Protein AF-A0A1F3CBI6-F1 (afdb_monomer_lite)

Sequence (342 aa):
MADILKLKINPYREAGSVHDTGLADMIANIDTTPTVEEIVDDVKEYFYDHYFTSRSTESIPRESIGTIVARAVNLTTDFETYISSLEISDEAKKWLIKVANFMDQFQKYAYISDKNIFNFSLEFNGSVEELEDEILNSGLSEDRQILPLIGLAVLKSSYVYWKAVYENTGGSNAWFTWITATIGGIEVSEMDWKAVLKSDVKGAIVGSVQAFVNKETFQSIVVGGAAGSIATATKEISVQVFKFLQDTDGLLTGGEAAVAEASNAKKVTKRVVNVTTCASGYGVTLPKAKAGNAVFVKNNGAETCTIAATGSDTINGSSTTTIAAAAFKNFYCAVSNAWITD

Structure (mmCIF, N/CA/C/O backbone):
data_AF-A0A1F3CBI6-F1
#
_entry.id   AF-A0A1F3CBI6-F1
#
loop_
_atom_site.group_PDB
_atom_site.id
_atom_site.type_symbol
_atom_site.label_atom_id
_atom_site.label_alt_id
_atom_site.label_comp_id
_atom_site.label_asym_id
_atom_site.label_entity_id
_atom_site.label_seq_id
_atom_site.pdbx_PDB_ins_code
_atom_site.Cartn_x
_atom_site.Cartn_y
_atom_site.Cartn_z
_atom_site.occupancy
_atom_site.B_iso_or_equiv
_atom_site.auth_seq_id
_atom_site.auth_comp_id
_atom_site.auth_asym_id
_atom_site.auth_atom_id
_atom_site.pdbx_PDB_model_num
ATOM 1 N N . MET A 1 1 ? -19.239 -2.431 27.396 1.00 50.72 1 MET A N 1
ATOM 2 C CA . MET A 1 1 ? -17.989 -1.809 26.906 1.00 50.72 1 MET A CA 1
ATOM 3 C C . MET A 1 1 ? -17.082 -1.332 28.042 1.00 50.72 1 MET A C 1
ATOM 5 O O . MET A 1 1 ? -15.913 -1.681 28.010 1.00 50.72 1 MET A O 1
ATOM 9 N N . ALA A 1 2 ? -17.613 -0.670 29.081 1.00 47.72 2 ALA A N 1
ATOM 10 C CA . ALA A 1 2 ? -16.838 -0.079 30.188 1.00 47.72 2 ALA A CA 1
ATOM 11 C C . ALA A 1 2 ? -15.938 -1.025 31.032 1.00 47.72 2 ALA A C 1
ATOM 13 O O . ALA A 1 2 ? -15.038 -0.547 31.715 1.00 47.72 2 ALA A O 1
ATOM 14 N N . ASP A 1 3 ? -16.131 -2.353 31.006 1.00 49.50 3 ASP A N 1
ATOM 15 C CA . ASP A 1 3 ? -15.286 -3.292 31.776 1.00 49.50 3 ASP A CA 1
ATOM 16 C C . ASP A 1 3 ? -14.096 -3.877 30.991 1.00 49.50 3 ASP A C 1
ATOM 18 O O . ASP A 1 3 ? -13.156 -4.372 31.608 1.00 49.50 3 ASP A O 1
ATOM 22 N N . ILE A 1 4 ? -14.068 -3.780 29.654 1.00 45.62 4 ILE A N 1
ATOM 23 C CA . ILE A 1 4 ? -12.964 -4.333 28.839 1.00 45.62 4 ILE A CA 1
ATOM 24 C C . ILE A 1 4 ? -11.730 -3.415 28.871 1.00 45.62 4 ILE A C 1
ATOM 26 O O . ILE A 1 4 ? -10.601 -3.899 28.915 1.00 45.62 4 ILE A O 1
ATOM 30 N N . LEU A 1 5 ? -11.924 -2.095 28.961 1.00 47.47 5 LEU A N 1
ATOM 31 C CA . LEU A 1 5 ? -10.827 -1.121 29.053 1.00 47.47 5 LEU A CA 1
ATOM 32 C C . LEU A 1 5 ? -10.039 -1.215 30.374 1.00 47.47 5 LEU A C 1
ATOM 34 O O . LEU A 1 5 ? -8.881 -0.808 30.429 1.00 47.47 5 LEU A O 1
ATOM 38 N N . LYS A 1 6 ? -10.606 -1.835 31.421 1.00 49.56 6 LYS A N 1
ATOM 39 C CA . LYS A 1 6 ? -9.894 -2.103 32.685 1.00 49.56 6 LYS A CA 1
ATOM 40 C C . LYS A 1 6 ? -8.767 -3.125 32.539 1.00 49.56 6 LYS A C 1
ATOM 42 O O . LYS A 1 6 ? -7.864 -3.142 33.371 1.00 49.56 6 LYS A O 1
ATOM 47 N N . LEU A 1 7 ? -8.803 -3.954 31.495 1.00 53.22 7 LEU A N 1
ATOM 48 C CA . LEU A 1 7 ? -7.752 -4.930 31.214 1.00 53.22 7 LEU A CA 1
ATOM 49 C C . LEU A 1 7 ? -6.551 -4.316 30.477 1.00 53.22 7 LEU A C 1
ATOM 51 O O . LEU A 1 7 ? -5.563 -5.019 30.303 1.00 53.22 7 LEU A O 1
ATOM 55 N N . LYS A 1 8 ? -6.610 -3.033 30.070 1.00 63.06 8 LYS A N 1
ATOM 56 C CA . LYS A 1 8 ? -5.597 -2.373 29.218 1.00 63.06 8 LYS A CA 1
ATOM 57 C C . LYS A 1 8 ? -5.259 -3.177 27.954 1.00 63.06 8 LYS A C 1
ATOM 59 O O . LYS A 1 8 ? -4.110 -3.282 27.546 1.00 63.06 8 LYS A O 1
ATOM 64 N N . ILE A 1 9 ? -6.275 -3.786 27.352 1.00 73.25 9 ILE A N 1
ATOM 65 C CA . ILE A 1 9 ? -6.150 -4.531 26.099 1.00 73.25 9 ILE A CA 1
ATOM 66 C C . ILE A 1 9 ? -6.938 -3.766 25.045 1.00 73.25 9 ILE A C 1
ATOM 68 O O . ILE A 1 9 ? -8.119 -3.493 25.266 1.00 73.25 9 ILE A O 1
ATOM 72 N N . ASN A 1 10 ? -6.324 -3.449 23.901 1.00 81.62 10 ASN A N 1
ATOM 73 C CA . ASN A 1 10 ? -7.045 -2.870 22.770 1.00 81.62 10 ASN A CA 1
ATOM 74 C C . ASN A 1 10 ? -8.250 -3.758 22.372 1.00 81.62 10 ASN A C 1
ATOM 76 O O . ASN A 1 10 ? -8.049 -4.897 21.934 1.00 81.62 10 ASN A O 1
ATOM 80 N N . PRO A 1 11 ? -9.498 -3.265 22.499 1.00 80.56 11 PRO A N 1
ATOM 81 C CA . PRO A 1 11 ? -10.695 -4.056 22.218 1.00 80.56 11 PRO A CA 1
ATOM 82 C C . PRO A 1 11 ? -10.966 -4.224 20.715 1.00 80.56 11 PRO A C 1
ATOM 84 O O . PRO A 1 11 ? -11.850 -4.987 20.343 1.00 80.56 11 PRO A O 1
ATOM 87 N N . TYR A 1 12 ? -10.209 -3.543 19.851 1.00 85.00 12 TYR A N 1
ATOM 88 C CA . TYR A 1 12 ? -10.387 -3.528 18.398 1.00 85.00 12 TYR A CA 1
ATOM 89 C C . TYR A 1 12 ? -9.458 -4.491 17.649 1.00 85.00 12 TYR A C 1
ATOM 91 O O . TYR A 1 12 ? -9.328 -4.398 16.432 1.00 85.00 12 TYR A O 1
ATOM 99 N N . ARG A 1 13 ? -8.820 -5.441 18.349 1.00 86.00 13 ARG A N 1
ATOM 100 C CA . ARG A 1 13 ? -7.933 -6.457 17.742 1.00 86.00 13 ARG A CA 1
ATOM 101 C C . ARG A 1 13 ? -8.595 -7.252 16.613 1.00 86.00 13 ARG A C 1
ATOM 103 O O . ARG A 1 13 ? -7.907 -7.683 15.696 1.00 86.00 13 ARG A O 1
ATOM 110 N N . GLU A 1 14 ? -9.918 -7.407 16.654 1.00 85.69 14 GLU A N 1
ATOM 111 C CA . GLU A 1 14 ? -10.694 -8.057 15.593 1.00 85.69 14 GLU A CA 1
ATOM 112 C C . GLU A 1 14 ? -10.504 -7.377 14.227 1.00 85.69 14 GLU A C 1
ATOM 114 O O . GLU A 1 14 ? -10.415 -8.076 13.224 1.00 85.69 14 GLU A O 1
ATOM 119 N N . ALA A 1 15 ? -10.329 -6.048 14.175 1.00 86.38 15 ALA A N 1
ATOM 120 C CA . ALA A 1 15 ? -10.086 -5.329 12.920 1.00 86.38 15 ALA A CA 1
ATOM 121 C C . ALA A 1 15 ? -8.836 -5.837 12.190 1.00 86.38 15 ALA A C 1
ATOM 123 O O . ALA A 1 15 ? -8.859 -5.986 10.971 1.00 86.38 15 ALA A O 1
ATOM 124 N N . GLY A 1 16 ? -7.781 -6.166 12.938 1.00 87.94 16 GLY A N 1
ATOM 125 C CA . GLY A 1 16 ? -6.565 -6.757 12.386 1.00 87.94 16 GLY A CA 1
ATOM 126 C C . GLY A 1 16 ? -6.785 -8.170 11.833 1.00 87.94 16 GLY A C 1
ATOM 127 O O . GLY A 1 16 ? -6.329 -8.486 10.741 1.00 87.94 16 GLY A O 1
ATOM 128 N N . SER A 1 17 ? -7.567 -9.006 12.522 1.00 88.06 17 SER A N 1
ATOM 129 C CA . SER A 1 17 ? -7.887 -10.359 12.038 1.00 88.06 17 SER A CA 1
ATOM 130 C C . SER A 1 17 ? -8.743 -10.349 10.764 1.00 88.06 17 SER A C 1
ATOM 132 O O . SER A 1 17 ? -8.529 -11.168 9.867 1.00 8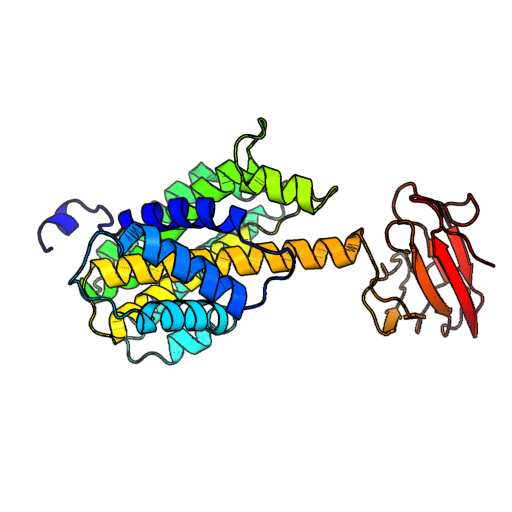8.06 17 SER A O 1
ATOM 134 N N . VAL A 1 18 ? -9.726 -9.443 10.691 1.00 87.44 18 VAL A N 1
ATOM 135 C CA . VAL A 1 18 ? -10.590 -9.261 9.510 1.00 87.44 18 VAL A CA 1
ATOM 136 C C . VAL A 1 18 ? -9.758 -8.782 8.318 1.00 87.44 18 VAL A C 1
ATOM 138 O O . VAL A 1 18 ? -9.940 -9.277 7.205 1.00 87.44 18 VAL A O 1
ATOM 141 N N . HIS A 1 19 ? -8.832 -7.854 8.572 1.00 91.56 19 HIS A N 1
ATOM 142 C CA . HIS A 1 19 ? -7.869 -7.347 7.600 1.00 91.56 19 HIS A CA 1
ATOM 143 C C . HIS A 1 19 ? -6.995 -8.463 7.010 1.00 91.56 19 HIS A C 1
ATOM 145 O O . HIS A 1 19 ? -6.982 -8.633 5.794 1.00 91.56 19 HIS A O 1
ATOM 151 N N . ASP A 1 20 ? -6.325 -9.258 7.851 1.00 89.12 20 ASP A N 1
ATOM 152 C CA . ASP A 1 20 ? -5.371 -10.279 7.388 1.00 89.12 20 ASP A CA 1
ATOM 153 C C . ASP A 1 20 ? -6.057 -11.359 6.534 1.00 89.12 20 ASP A C 1
ATOM 155 O O . ASP A 1 20 ? -5.511 -11.809 5.526 1.00 89.12 20 ASP A O 1
ATOM 159 N N . THR A 1 21 ? -7.285 -11.737 6.905 1.00 87.38 21 THR A N 1
ATOM 160 C CA . THR A 1 21 ? -8.095 -12.690 6.129 1.00 87.38 21 THR A CA 1
ATOM 161 C C . THR A 1 21 ? -8.492 -12.099 4.777 1.00 87.38 21 THR A C 1
ATOM 163 O O . THR A 1 21 ? -8.379 -12.768 3.756 1.00 87.38 21 THR A O 1
ATOM 166 N N . GLY A 1 22 ? -8.897 -10.826 4.745 1.00 86.06 22 GLY A N 1
ATOM 167 C CA . GLY A 1 22 ? -9.297 -10.177 3.498 1.00 86.06 22 GLY A CA 1
ATOM 168 C C . GLY A 1 22 ? -8.132 -9.921 2.551 1.00 86.06 22 GLY A C 1
ATOM 169 O O . GLY A 1 22 ? -8.286 -10.106 1.348 1.00 86.06 22 GLY A O 1
ATOM 170 N N . LEU A 1 23 ? -6.945 -9.582 3.067 1.00 87.06 23 LEU A N 1
ATOM 171 C CA . LEU A 1 23 ? -5.736 -9.514 2.245 1.00 87.06 23 LEU A CA 1
ATOM 172 C C . LEU A 1 23 ? -5.437 -10.853 1.570 1.00 87.06 23 LEU A C 1
ATOM 174 O O . LEU A 1 23 ? -5.059 -10.864 0.400 1.00 87.06 23 LEU A O 1
ATOM 178 N N . ALA A 1 24 ? -5.588 -11.972 2.282 1.00 84.62 24 ALA A N 1
ATOM 179 C CA . ALA A 1 24 ? -5.351 -13.294 1.711 1.00 84.62 24 ALA A CA 1
ATOM 180 C C . ALA A 1 24 ? -6.317 -13.622 0.559 1.00 84.62 24 ALA A C 1
ATOM 182 O O . ALA A 1 24 ? -5.904 -14.302 -0.374 1.00 84.62 24 ALA A O 1
ATOM 183 N N . ASP A 1 25 ? -7.545 -13.101 0.591 1.00 84.94 25 ASP A N 1
ATOM 184 C CA . ASP A 1 25 ? -8.535 -13.267 -0.479 1.00 84.94 25 ASP A CA 1
ATOM 185 C C . ASP A 1 25 ? -8.265 -12.360 -1.691 1.00 84.94 25 ASP A C 1
ATOM 187 O O . ASP A 1 25 ? -8.385 -12.809 -2.832 1.00 84.94 25 ASP A O 1
ATOM 191 N N . MET A 1 26 ? -7.837 -11.108 -1.473 1.00 85.19 26 MET A N 1
ATOM 192 C CA . MET A 1 26 ? -7.622 -10.129 -2.561 1.00 85.19 26 MET A CA 1
ATOM 193 C C . MET A 1 26 ? -6.663 -10.606 -3.642 1.00 85.19 26 MET A C 1
ATOM 195 O O . MET A 1 26 ? -6.797 -10.254 -4.811 1.00 85.19 26 MET A O 1
ATOM 199 N N . ILE A 1 27 ? -5.699 -11.435 -3.272 1.00 79.31 27 ILE A N 1
ATOM 200 C CA . ILE A 1 27 ? -4.686 -11.893 -4.207 1.00 79.31 27 ILE A CA 1
ATOM 201 C C . ILE A 1 27 ? -5.215 -12.725 -5.371 1.00 79.31 27 ILE A C 1
ATOM 203 O O . ILE A 1 27 ? -4.597 -12.753 -6.433 1.00 79.31 27 ILE A O 1
ATOM 207 N N . ALA A 1 28 ? -6.331 -13.425 -5.171 1.00 74.44 28 ALA A N 1
ATOM 208 C CA . ALA A 1 28 ? -6.918 -14.251 -6.212 1.00 74.44 28 ALA A CA 1
ATOM 209 C C . ALA A 1 28 ? -7.532 -13.402 -7.338 1.00 74.44 28 ALA A C 1
ATOM 211 O O . ALA A 1 28 ? -7.698 -13.911 -8.446 1.00 74.44 28 ALA A O 1
ATOM 212 N N . ASN A 1 29 ? -7.825 -12.127 -7.057 1.00 74.38 29 ASN A N 1
ATOM 213 C CA . ASN A 1 29 ? -8.636 -11.261 -7.910 1.00 74.38 29 ASN A CA 1
ATOM 214 C C . ASN A 1 29 ? -7.869 -10.037 -8.442 1.00 74.38 29 ASN A C 1
ATOM 216 O O . ASN A 1 29 ? -8.272 -9.448 -9.441 1.00 74.38 29 ASN A O 1
ATOM 220 N N . ILE A 1 30 ? -6.732 -9.684 -7.835 1.00 75.25 30 ILE A N 1
ATOM 221 C CA . ILE A 1 30 ? -6.032 -8.435 -8.142 1.00 75.25 30 ILE A CA 1
ATOM 222 C C . ILE A 1 30 ? -5.199 -8.477 -9.445 1.00 75.25 30 ILE A C 1
ATOM 224 O O . ILE A 1 30 ? -4.327 -9.334 -9.636 1.00 75.25 30 ILE A O 1
ATOM 228 N N . ASP A 1 31 ? -5.416 -7.490 -10.325 1.00 69.56 31 ASP A N 1
ATOM 229 C CA . ASP A 1 31 ? -4.536 -7.191 -11.467 1.00 69.56 31 ASP A CA 1
ATOM 230 C C . ASP A 1 31 ? -3.230 -6.507 -10.994 1.00 69.56 31 ASP A C 1
ATOM 232 O O . ASP A 1 31 ? -3.121 -5.967 -9.899 1.00 69.56 31 ASP A O 1
ATOM 236 N N . THR A 1 32 ? -2.210 -6.505 -11.844 1.00 69.00 32 THR A N 1
ATOM 237 C CA . THR A 1 32 ? -1.003 -5.672 -11.748 1.00 69.00 32 THR A CA 1
ATOM 238 C C . THR A 1 32 ? -1.254 -4.172 -11.859 1.00 69.00 32 THR A C 1
ATOM 240 O O . THR A 1 32 ? -0.491 -3.381 -11.303 1.00 69.00 32 THR A O 1
ATOM 243 N N . THR A 1 33 ? -2.297 -3.768 -12.587 1.00 71.31 33 THR A N 1
ATOM 244 C CA . THR A 1 33 ? -2.696 -2.363 -12.756 1.00 71.31 33 THR A CA 1
ATOM 245 C C . THR A 1 33 ? -4.175 -2.165 -12.451 1.00 71.31 33 THR A C 1
ATOM 247 O O . THR A 1 33 ? -4.900 -1.649 -13.304 1.00 71.31 33 THR A O 1
ATOM 250 N N . PRO A 1 34 ? -4.642 -2.578 -11.264 1.00 74.81 34 PRO A N 1
ATOM 251 C CA . PRO A 1 34 ? -6.051 -2.541 -10.962 1.00 74.81 34 PRO A CA 1
ATOM 252 C C . PRO A 1 34 ? -6.487 -1.077 -10.849 1.00 74.81 34 PRO A C 1
ATOM 254 O O . PRO A 1 34 ? -5.812 -0.223 -10.258 1.00 74.81 34 PRO A O 1
ATOM 257 N N . THR A 1 35 ? -7.620 -0.777 -11.459 1.00 78.19 35 THR A N 1
ATOM 258 C CA . THR A 1 35 ? -8.325 0.490 -11.292 1.00 78.19 35 THR A CA 1
ATOM 259 C C . THR A 1 35 ? -8.862 0.610 -9.864 1.00 78.19 35 THR A C 1
ATOM 261 O O . THR A 1 35 ? -8.955 -0.368 -9.120 1.00 78.19 35 THR A O 1
ATOM 264 N N . VAL A 1 36 ? -9.221 1.827 -9.443 1.00 74.56 36 VAL A N 1
ATOM 265 C CA . VAL A 1 36 ? -9.840 2.015 -8.120 1.00 74.56 36 VAL A CA 1
ATOM 266 C C . VAL A 1 36 ? -11.164 1.259 -8.049 1.00 74.56 36 VAL A C 1
ATOM 268 O O . VAL A 1 36 ? -11.484 0.687 -7.014 1.00 74.56 36 VAL A O 1
ATOM 271 N N . GLU A 1 37 ? -11.910 1.244 -9.149 1.00 79.31 37 GLU A N 1
ATOM 272 C CA . GLU A 1 37 ? -13.175 0.541 -9.296 1.00 79.31 37 GLU A CA 1
ATOM 273 C C . GLU A 1 37 ? -13.018 -0.976 -9.116 1.00 79.31 37 GLU A C 1
ATOM 275 O O . GLU A 1 37 ? -13.780 -1.558 -8.350 1.00 79.31 37 GLU A O 1
ATOM 280 N N . GLU A 1 38 ? -11.999 -1.591 -9.726 1.00 78.94 38 GLU A N 1
ATOM 281 C CA . GLU A 1 38 ? -11.706 -3.028 -9.567 1.00 78.94 38 GLU A CA 1
ATOM 282 C C . GLU A 1 38 ? -11.362 -3.376 -8.114 1.00 78.94 38 GLU A C 1
ATOM 284 O O . GLU A 1 38 ? -11.971 -4.271 -7.538 1.00 78.94 38 GLU A O 1
ATOM 289 N N . ILE A 1 39 ? -10.489 -2.593 -7.463 1.00 78.12 39 ILE A N 1
ATOM 290 C CA . ILE A 1 39 ? -10.174 -2.787 -6.035 1.00 78.12 39 ILE A CA 1
ATOM 291 C C . ILE A 1 39 ? -11.436 -2.658 -5.172 1.00 78.12 39 ILE A C 1
ATOM 293 O O . ILE A 1 39 ? -11.627 -3.408 -4.214 1.00 78.12 39 ILE A O 1
ATOM 297 N N . VAL A 1 40 ? -12.291 -1.674 -5.469 1.00 80.75 40 VAL A N 1
ATOM 298 C CA . VAL A 1 40 ? -13.541 -1.464 -4.732 1.00 80.75 40 VAL A CA 1
ATOM 299 C C . VAL A 1 40 ? -14.464 -2.665 -4.884 1.00 80.75 40 VAL A C 1
ATOM 301 O O . VAL A 1 40 ? -15.042 -3.084 -3.881 1.00 80.75 40 VAL A O 1
ATOM 304 N N . ASP A 1 41 ? -14.619 -3.198 -6.096 1.00 82.00 41 ASP A N 1
ATOM 305 C CA . ASP A 1 41 ? -15.499 -4.333 -6.357 1.00 82.00 41 ASP A CA 1
ATOM 306 C C . ASP A 1 41 ? -14.976 -5.633 -5.729 1.00 82.00 41 ASP A C 1
ATOM 308 O O . ASP A 1 41 ? -15.762 -6.302 -5.056 1.00 82.00 41 ASP A O 1
ATOM 312 N N . ASP A 1 42 ? -13.673 -5.917 -5.803 1.00 83.25 42 ASP A N 1
ATOM 313 C CA . ASP A 1 42 ? -13.068 -7.110 -5.188 1.00 83.25 42 ASP A CA 1
ATOM 314 C C . ASP A 1 42 ? -13.217 -7.105 -3.658 1.00 83.25 42 ASP A C 1
ATOM 316 O O . ASP A 1 42 ? -13.685 -8.070 -3.048 1.00 83.25 42 ASP A O 1
ATOM 320 N N . VAL A 1 43 ? -12.871 -5.985 -3.007 1.00 81.25 43 VAL A N 1
ATOM 321 C CA . VAL A 1 43 ? -12.988 -5.849 -1.543 1.00 81.25 43 VAL A CA 1
ATOM 322 C C . VAL A 1 43 ? -14.447 -5.977 -1.116 1.00 81.25 43 VAL A C 1
ATOM 324 O O . VAL A 1 43 ? -14.774 -6.632 -0.125 1.00 81.25 43 VAL A O 1
ATOM 327 N N . LYS A 1 44 ? -15.349 -5.352 -1.870 1.00 82.69 44 LYS A N 1
ATOM 328 C CA . LYS A 1 44 ? -16.788 -5.416 -1.636 1.00 82.69 44 LYS A CA 1
ATOM 329 C C . LYS A 1 44 ? -17.316 -6.848 -1.755 1.00 82.69 44 LYS A C 1
ATOM 331 O O . LYS A 1 44 ? -18.100 -7.248 -0.896 1.00 82.69 44 LYS A O 1
ATOM 336 N N . GLU A 1 45 ? -16.900 -7.604 -2.770 1.00 82.81 45 GLU A N 1
ATOM 337 C CA . GLU A 1 45 ? -17.273 -9.011 -2.954 1.00 82.81 45 GLU A CA 1
ATOM 338 C C . GLU A 1 45 ? -16.815 -9.870 -1.770 1.00 82.81 45 GLU A C 1
ATOM 340 O O . GLU A 1 45 ? -17.646 -10.540 -1.153 1.00 82.81 45 GLU A O 1
ATOM 345 N N . TYR A 1 46 ? -15.556 -9.732 -1.338 1.00 83.88 46 TYR A N 1
ATOM 346 C CA . TYR A 1 46 ? -15.041 -10.435 -0.157 1.00 83.88 46 TYR A CA 1
ATOM 347 C C . TYR A 1 46 ? -15.912 -10.212 1.087 1.00 83.88 46 TYR A C 1
ATOM 349 O O . TYR A 1 46 ? -16.325 -11.171 1.749 1.00 83.88 46 TYR A O 1
ATOM 357 N N . PHE A 1 47 ? -16.229 -8.951 1.409 1.00 82.06 47 PHE A N 1
ATOM 358 C CA . PHE A 1 47 ? -17.046 -8.654 2.586 1.00 82.06 47 PHE A CA 1
ATOM 359 C C . PHE A 1 47 ? -18.485 -9.162 2.440 1.00 82.06 47 PHE A C 1
ATOM 361 O O . PHE A 1 47 ? -19.072 -9.588 3.441 1.00 82.06 47 PHE A O 1
ATOM 368 N N . TYR A 1 48 ? -19.055 -9.178 1.228 1.00 76.00 48 TYR A N 1
ATOM 369 C CA . TYR A 1 48 ? -20.348 -9.824 0.987 1.00 76.00 48 TYR A CA 1
ATOM 370 C C . TYR A 1 48 ? -20.331 -11.295 1.321 1.00 76.00 48 TYR A C 1
ATOM 372 O O . TYR A 1 48 ? -21.158 -11.730 2.131 1.00 76.00 48 TYR A O 1
ATOM 380 N N . ASP A 1 49 ? -19.374 -12.017 0.765 1.00 79.25 49 ASP A N 1
ATOM 381 C CA . ASP A 1 49 ? -19.349 -13.465 0.852 1.00 79.25 49 ASP A CA 1
ATOM 382 C C . ASP A 1 49 ? -19.033 -13.957 2.262 1.00 79.25 49 ASP A C 1
ATOM 384 O O . ASP A 1 49 ? -19.629 -14.937 2.715 1.00 79.25 49 ASP A O 1
ATOM 388 N N . HIS A 1 50 ? -18.195 -13.229 3.001 1.00 76.69 50 HIS A N 1
ATOM 389 C CA . HIS A 1 50 ? -17.695 -13.676 4.301 1.00 76.69 50 HIS A CA 1
ATOM 390 C C . HIS A 1 50 ? -18.444 -13.100 5.505 1.00 76.69 50 HIS A C 1
ATOM 392 O O . HIS A 1 50 ? -18.540 -13.767 6.538 1.00 76.69 50 HIS A O 1
ATOM 398 N N . TYR A 1 51 ? -19.007 -11.891 5.400 1.00 70.00 51 TYR A N 1
ATOM 399 C CA . TYR A 1 51 ? -19.624 -11.214 6.549 1.00 70.00 51 TYR A CA 1
ATOM 400 C C . TYR A 1 51 ? -21.134 -11.006 6.410 1.00 70.00 51 TYR A C 1
ATOM 402 O O . TYR A 1 51 ? -21.824 -10.947 7.432 1.00 70.00 51 TYR A O 1
ATOM 410 N N . PHE A 1 52 ? -21.674 -10.950 5.185 1.00 70.00 52 PHE A N 1
ATOM 411 C CA . PHE A 1 52 ? -23.092 -10.636 4.965 1.00 70.00 52 PHE A CA 1
ATOM 412 C C . PHE A 1 52 ? -23.957 -11.817 4.505 1.00 70.00 52 PHE A C 1
ATOM 414 O O . PHE A 1 52 ? -25.160 -11.803 4.763 1.00 70.00 52 PHE A O 1
ATOM 421 N N . THR A 1 53 ? -23.395 -12.861 3.890 1.00 60.59 53 THR A N 1
ATOM 422 C CA . THR A 1 53 ? -24.151 -14.049 3.424 1.00 60.59 53 THR A CA 1
ATOM 423 C C . THR A 1 53 ? -24.916 -14.777 4.533 1.00 60.59 53 THR A C 1
ATOM 425 O O . THR A 1 53 ? -26.001 -15.303 4.289 1.00 60.59 53 THR A O 1
ATOM 428 N N . SER A 1 54 ? -24.403 -14.772 5.766 1.00 54.25 54 SER A N 1
ATOM 429 C CA . SER A 1 54 ? -25.055 -15.388 6.933 1.00 54.25 54 SER A CA 1
ATOM 430 C C . SER A 1 54 ? -25.999 -14.446 7.696 1.00 54.25 54 SER A C 1
ATOM 432 O O . SER A 1 54 ? -26.667 -14.875 8.638 1.00 54.25 54 SER A O 1
ATOM 434 N N . ARG A 1 55 ? -26.091 -13.169 7.296 1.00 53.84 55 ARG A N 1
ATOM 435 C CA . ARG A 1 55 ? -26.814 -12.116 8.024 1.00 53.84 55 ARG A CA 1
ATOM 436 C C . ARG A 1 55 ? -27.891 -11.495 7.148 1.00 53.84 55 ARG A C 1
ATOM 438 O O . ARG A 1 55 ? -27.757 -10.385 6.646 1.00 53.84 55 ARG A O 1
ATOM 445 N N . SER A 1 56 ? -29.011 -12.200 7.010 1.00 43.47 56 SER A N 1
ATOM 446 C CA . SER A 1 56 ? -30.164 -11.768 6.207 1.00 43.47 56 SER A CA 1
ATOM 447 C C . SER A 1 56 ? -30.808 -10.437 6.646 1.00 43.47 56 SER A C 1
ATOM 449 O O . SER A 1 56 ? -31.719 -9.972 5.963 1.00 43.47 56 SER A O 1
ATOM 451 N N . THR A 1 57 ? -30.391 -9.827 7.768 1.00 47.56 57 THR A N 1
ATOM 452 C CA . THR A 1 57 ? -31.073 -8.667 8.380 1.00 47.56 57 THR A CA 1
ATOM 453 C C . THR A 1 57 ? -30.191 -7.643 9.134 1.00 47.56 57 THR A C 1
ATOM 455 O O . THR A 1 57 ? -30.755 -6.753 9.763 1.00 47.56 57 THR A O 1
ATOM 458 N N . GLU A 1 58 ? -28.852 -7.690 9.100 1.00 48.47 58 GLU A N 1
ATOM 459 C CA . GLU A 1 58 ? -27.988 -6.744 9.859 1.00 48.47 58 GLU A CA 1
ATOM 460 C C . GLU A 1 58 ? -27.145 -5.866 8.909 1.00 48.47 58 GLU A C 1
ATOM 462 O O . GLU A 1 58 ? -26.274 -6.355 8.203 1.00 48.47 58 GL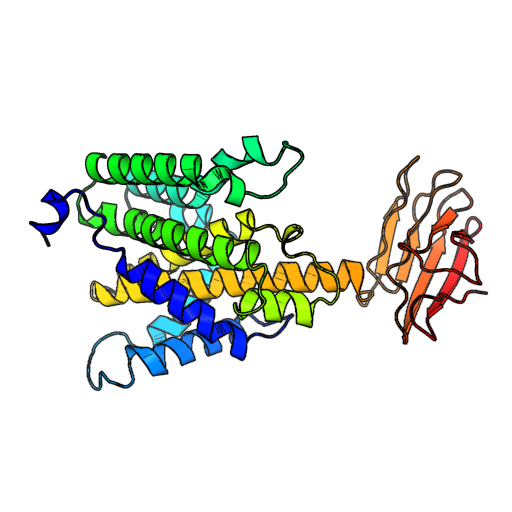U A O 1
ATOM 467 N N . SER A 1 59 ? -27.558 -4.620 8.654 1.00 51.19 59 SER A N 1
ATOM 468 C CA . SER A 1 59 ? -27.261 -3.361 9.382 1.00 51.19 59 SER A CA 1
ATOM 469 C C . SER A 1 59 ? -26.097 -2.529 8.821 1.00 51.19 59 SER A C 1
ATOM 471 O O . SER A 1 59 ? -26.012 -1.349 9.150 1.00 51.19 59 SER A O 1
ATOM 473 N N . ILE A 1 60 ? -25.312 -3.068 7.883 1.00 52.78 60 ILE A N 1
ATOM 474 C CA . ILE A 1 60 ? -24.402 -2.276 7.038 1.00 52.78 60 ILE A CA 1
ATOM 475 C C . ILE A 1 60 ? -25.003 -2.252 5.628 1.00 52.78 60 ILE A C 1
ATOM 477 O O . ILE A 1 60 ? -25.070 -3.301 4.978 1.00 52.78 60 ILE A O 1
ATOM 481 N N . PRO A 1 61 ? -25.535 -1.113 5.149 1.00 55.59 61 PRO A N 1
ATOM 482 C CA . PRO A 1 61 ? -26.058 -1.021 3.797 1.00 55.59 61 PRO A CA 1
ATOM 483 C C . PRO A 1 61 ? -24.981 -1.423 2.792 1.00 55.59 61 PRO A C 1
ATOM 485 O O . PRO A 1 61 ? -23.849 -0.968 2.858 1.00 55.59 61 PRO A O 1
ATOM 488 N N . ARG A 1 62 ? -25.350 -2.237 1.806 1.00 54.50 62 ARG A N 1
ATOM 489 C CA . ARG A 1 62 ? -24.481 -2.630 0.685 1.00 54.50 62 ARG A CA 1
ATOM 490 C C . ARG A 1 62 ? -23.760 -1.437 0.026 1.00 54.50 62 ARG A C 1
ATOM 492 O O . ARG A 1 62 ? -22.601 -1.510 -0.377 1.00 54.50 62 ARG A O 1
ATOM 499 N N . GLU A 1 63 ? -24.444 -0.301 -0.035 1.00 56.34 63 GLU A N 1
ATOM 500 C CA . GLU A 1 63 ? -23.918 0.960 -0.561 1.00 56.34 63 GLU A CA 1
ATOM 501 C C . GLU A 1 63 ? -22.830 1.594 0.330 1.00 56.34 63 GLU A C 1
ATOM 503 O O . GLU A 1 63 ? -21.991 2.348 -0.174 1.00 56.34 63 GLU A O 1
ATOM 508 N N . SER A 1 64 ? -22.797 1.285 1.633 1.00 71.00 64 SER A N 1
ATOM 509 C CA . SER A 1 64 ? -21.838 1.880 2.564 1.00 71.00 64 SER A CA 1
ATOM 510 C C . SER A 1 64 ? -20.440 1.287 2.407 1.00 71.00 64 SER A C 1
ATOM 512 O O . SER A 1 64 ? -19.503 2.075 2.361 1.00 71.00 64 SER A O 1
ATOM 514 N N . ILE A 1 65 ? -20.264 -0.024 2.176 1.00 74.38 65 ILE A N 1
ATOM 515 C CA . ILE A 1 65 ? -18.916 -0.594 1.949 1.00 74.38 65 ILE A CA 1
ATOM 516 C C . ILE A 1 65 ? -18.271 -0.063 0.673 1.00 74.38 65 ILE A C 1
ATOM 518 O O . ILE A 1 65 ? -17.137 0.404 0.731 1.00 74.38 65 ILE A O 1
ATOM 522 N N . GLY A 1 66 ? -18.978 -0.067 -0.461 1.00 76.56 66 GLY A N 1
ATOM 523 C CA . GLY A 1 66 ? -18.417 0.478 -1.706 1.00 76.56 66 GLY A CA 1
ATOM 524 C C . GLY A 1 66 ? -17.988 1.942 -1.542 1.00 76.56 66 GLY A C 1
ATOM 525 O O . GLY A 1 66 ? -16.902 2.337 -1.964 1.00 76.56 66 GLY A O 1
ATOM 526 N N . THR A 1 67 ? -18.796 2.731 -0.827 1.00 80.31 67 THR A N 1
ATOM 527 C CA . THR A 1 67 ? -18.475 4.127 -0.500 1.00 80.31 67 THR A CA 1
ATOM 528 C C . THR A 1 67 ? -17.286 4.245 0.459 1.00 80.31 67 THR A C 1
ATOM 530 O O . THR A 1 67 ? -16.425 5.101 0.255 1.00 80.31 67 THR A O 1
ATOM 533 N N . ILE A 1 68 ? -17.221 3.406 1.497 1.00 81.31 68 ILE A N 1
ATOM 534 C CA . ILE A 1 68 ? -16.129 3.360 2.479 1.00 81.31 68 ILE A CA 1
ATOM 535 C C . ILE A 1 68 ? -14.810 3.058 1.768 1.00 81.31 68 ILE A C 1
ATOM 537 O O . ILE A 1 68 ? -13.843 3.798 1.949 1.00 81.31 68 ILE A O 1
ATOM 541 N N . VAL A 1 69 ? -14.786 2.024 0.924 1.00 82.19 69 VAL A N 1
ATOM 542 C CA . VAL A 1 69 ? -13.586 1.580 0.208 1.00 82.19 69 VAL A CA 1
ATOM 543 C C . VAL A 1 69 ? -13.125 2.641 -0.788 1.00 82.19 69 VAL A C 1
ATOM 545 O O . VAL A 1 69 ? -11.967 3.054 -0.750 1.00 82.19 69 VAL A O 1
ATOM 548 N N . ALA A 1 70 ? -14.035 3.174 -1.610 1.00 82.69 70 ALA A N 1
ATOM 549 C CA . ALA A 1 70 ? -13.696 4.225 -2.568 1.00 82.69 70 ALA A CA 1
ATOM 550 C C . ALA A 1 70 ? -13.145 5.480 -1.868 1.00 82.69 70 ALA A C 1
ATOM 552 O O . ALA A 1 70 ? -12.177 6.091 -2.324 1.00 82.69 70 ALA A O 1
ATOM 553 N N . ARG A 1 71 ? -13.729 5.868 -0.727 1.00 82.88 71 ARG A N 1
ATOM 554 C CA . ARG A 1 71 ? -13.240 7.000 0.071 1.00 82.88 71 ARG A CA 1
ATOM 555 C C . ARG A 1 71 ? -11.894 6.707 0.719 1.00 82.88 71 ARG A C 1
ATOM 557 O O . ARG A 1 71 ? -11.045 7.588 0.694 1.00 82.88 71 ARG A O 1
ATOM 564 N N . ALA A 1 72 ? -11.673 5.505 1.250 1.00 84.31 72 ALA A N 1
ATOM 565 C CA . ALA A 1 72 ? -10.369 5.107 1.772 1.00 84.31 72 ALA A CA 1
ATOM 566 C C . ALA A 1 72 ? -9.296 5.251 0.686 1.00 84.31 72 ALA A C 1
ATOM 568 O O . ALA A 1 72 ? -8.346 6.007 0.860 1.00 84.31 72 ALA A O 1
ATOM 569 N N . VAL A 1 73 ? -9.510 4.654 -0.484 1.00 83.88 73 VAL A N 1
ATOM 570 C CA . VAL A 1 73 ? -8.560 4.694 -1.604 1.00 83.88 73 VAL A CA 1
ATOM 571 C C . VAL A 1 73 ? -8.242 6.116 -2.093 1.00 83.88 73 VAL A C 1
ATOM 573 O O . VAL A 1 73 ? -7.102 6.386 -2.490 1.00 83.88 73 VAL A O 1
ATOM 576 N N . ASN A 1 74 ? -9.227 7.017 -2.074 1.00 84.62 74 ASN A N 1
ATOM 577 C CA . ASN A 1 74 ? -9.078 8.389 -2.565 1.00 84.62 74 ASN A CA 1
ATOM 578 C C . ASN A 1 74 ? -8.523 9.362 -1.514 1.00 84.62 74 ASN A C 1
ATOM 580 O O . ASN A 1 74 ? -7.821 10.304 -1.867 1.00 84.62 74 ASN A O 1
ATOM 584 N N . LEU A 1 75 ? -8.824 9.156 -0.230 1.00 85.56 75 LEU A N 1
ATOM 585 C CA . LEU A 1 75 ? -8.482 10.104 0.836 1.00 85.56 75 LEU A CA 1
ATOM 586 C C . LEU A 1 75 ? -7.181 9.756 1.567 1.00 85.56 75 LEU A C 1
ATOM 588 O O . LEU A 1 75 ? -6.683 10.585 2.325 1.00 85.56 75 LEU A O 1
ATOM 592 N N . THR A 1 76 ? -6.593 8.574 1.358 1.00 84.44 76 THR A N 1
ATOM 593 C CA . THR A 1 76 ? -5.284 8.243 1.952 1.00 84.44 76 THR A CA 1
ATOM 594 C C . THR A 1 76 ? -4.125 9.047 1.363 1.00 84.44 76 THR A C 1
ATOM 596 O O . THR A 1 76 ? -3.144 9.296 2.074 1.00 84.44 76 THR A O 1
ATOM 599 N N . THR A 1 77 ? -4.233 9.497 0.107 1.00 82.25 77 THR A N 1
ATOM 600 C CA . THR A 1 77 ? -3.235 10.370 -0.532 1.00 82.25 77 THR A CA 1
ATOM 601 C C . THR A 1 77 ? -3.164 11.733 0.164 1.00 82.25 77 THR A C 1
ATOM 603 O O . THR A 1 77 ? -2.076 12.157 0.544 1.00 82.25 77 THR A O 1
ATOM 606 N N . ASP A 1 78 ? -4.317 12.338 0.464 1.00 87.19 78 ASP A N 1
ATOM 607 C CA . ASP A 1 78 ? -4.440 13.633 1.156 1.00 87.19 78 ASP A CA 1
ATOM 608 C C . ASP A 1 78 ? -4.880 13.471 2.623 1.00 87.19 78 ASP A C 1
ATOM 610 O O . ASP A 1 78 ? -5.661 14.259 3.163 1.00 87.19 78 ASP A O 1
ATOM 614 N N . PHE A 1 79 ? -4.386 12.418 3.284 1.00 91.12 79 PHE A N 1
ATOM 615 C CA . PHE A 1 79 ? -4.868 11.983 4.599 1.00 91.12 79 PHE A CA 1
ATOM 616 C C . PHE A 1 79 ? -4.898 13.103 5.646 1.00 91.12 79 PHE A C 1
ATOM 618 O O . PHE A 1 79 ? -5.897 13.273 6.338 1.00 91.12 79 PHE A O 1
ATOM 625 N N . GLU A 1 80 ? -3.832 13.896 5.767 1.00 92.50 80 GLU A N 1
ATOM 626 C CA . GLU A 1 80 ? -3.760 14.961 6.778 1.00 92.50 80 GLU A CA 1
ATOM 627 C C . GLU A 1 80 ? -4.770 16.082 6.510 1.00 92.50 80 GLU A C 1
ATOM 629 O O . GLU A 1 80 ? -5.405 16.580 7.445 1.00 92.50 80 GLU A O 1
ATOM 634 N N . THR A 1 81 ? -4.980 16.437 5.240 1.00 92.88 81 THR A N 1
ATOM 635 C CA . THR A 1 81 ? -6.016 17.390 4.818 1.00 92.88 81 THR A CA 1
ATOM 636 C C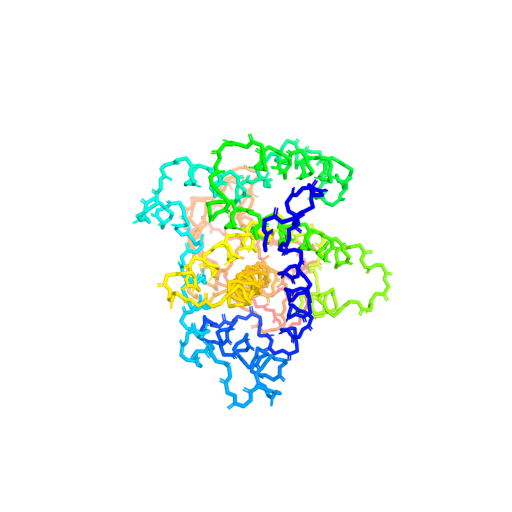 . THR A 1 81 ? -7.403 16.855 5.150 1.00 92.88 81 THR A C 1
ATOM 638 O O . THR A 1 81 ? -8.223 17.577 5.720 1.00 92.88 81 THR A O 1
ATOM 641 N N . TYR A 1 82 ? -7.649 15.573 4.874 1.00 92.12 82 TYR A N 1
ATOM 642 C CA . TYR A 1 82 ? -8.899 14.916 5.231 1.00 92.12 82 TYR A CA 1
ATOM 643 C C . TYR A 1 82 ? -9.137 14.920 6.748 1.00 92.12 82 TYR A C 1
ATOM 645 O O . TYR A 1 82 ? -10.179 15.404 7.189 1.00 92.12 82 TYR A O 1
ATOM 653 N N . ILE A 1 83 ? -8.173 14.476 7.563 1.00 92.94 83 ILE A N 1
ATOM 654 C CA . ILE A 1 83 ? -8.299 14.488 9.031 1.00 92.94 83 ILE A CA 1
ATOM 655 C C . ILE A 1 83 ? -8.518 15.910 9.560 1.00 92.94 83 ILE A C 1
ATOM 657 O O . ILE A 1 83 ? -9.334 16.123 10.460 1.00 92.94 83 ILE A O 1
ATOM 661 N N . SER A 1 84 ? -7.843 16.901 8.975 1.00 93.25 84 SER A N 1
ATOM 662 C CA . SER A 1 84 ? -8.016 18.310 9.339 1.00 93.25 84 SER A CA 1
ATOM 663 C C . SER A 1 84 ? -9.440 18.811 9.080 1.00 93.25 84 SER A C 1
ATOM 665 O O . SER A 1 84 ? -9.943 19.609 9.875 1.00 93.25 84 SER A O 1
ATOM 667 N N . SER A 1 85 ? -10.103 18.300 8.035 1.00 92.19 85 SER A N 1
ATOM 668 C CA . SER A 1 85 ? -11.485 18.643 7.665 1.00 92.19 85 SER A CA 1
ATOM 669 C C . SER A 1 85 ? -12.558 18.048 8.585 1.00 92.19 85 SER A C 1
ATOM 671 O O . SER A 1 85 ? -13.691 18.522 8.579 1.00 92.19 85 SER A O 1
ATOM 673 N N . LEU A 1 86 ? -12.221 17.037 9.394 1.00 89.88 86 LEU A N 1
ATOM 674 C CA . LEU A 1 86 ? -13.187 16.384 10.276 1.00 89.88 86 LEU A CA 1
ATOM 675 C C . LEU A 1 86 ? -13.616 17.304 11.428 1.00 89.88 86 LEU A C 1
ATOM 677 O O . LEU A 1 86 ? -12.791 17.972 12.059 1.00 89.88 86 LEU A O 1
ATOM 681 N N . GLU A 1 87 ? -14.900 17.260 11.780 1.00 90.38 87 GLU A N 1
ATOM 682 C CA . GLU A 1 87 ? -15.480 17.970 12.931 1.00 90.38 87 GLU A CA 1
ATOM 683 C C . GLU A 1 87 ? -15.227 17.222 14.258 1.00 90.38 87 GLU A C 1
ATOM 685 O O . GLU A 1 87 ? -16.135 16.926 15.031 1.00 90.38 87 GLU A O 1
ATOM 690 N N . ILE A 1 88 ? -13.963 16.887 14.526 1.00 87.12 88 ILE A N 1
ATOM 691 C CA . ILE A 1 88 ? -13.502 16.267 15.777 1.00 87.12 88 ILE A CA 1
ATOM 692 C C . ILE A 1 88 ? -12.497 17.178 16.489 1.00 87.12 88 ILE A C 1
ATOM 694 O O . ILE A 1 88 ? -11.930 18.089 15.890 1.00 87.12 88 ILE A O 1
ATOM 698 N N . SER A 1 89 ? -12.252 16.927 17.778 1.00 89.19 89 SER A N 1
ATOM 699 C CA . SER A 1 89 ? -11.285 17.709 18.560 1.00 89.19 89 SER A CA 1
ATOM 700 C C . SER A 1 89 ? -9.871 17.634 17.980 1.00 89.19 89 SER A C 1
ATOM 702 O O . SER A 1 89 ? -9.441 16.547 17.590 1.00 89.19 89 SER A O 1
ATOM 704 N N . ASP A 1 90 ? -9.118 18.733 18.056 1.00 92.75 90 ASP A N 1
ATOM 705 C CA . ASP A 1 90 ? -7.716 18.793 17.615 1.00 92.75 90 ASP A CA 1
ATOM 706 C C . ASP A 1 90 ? -6.839 17.725 18.271 1.00 92.75 90 ASP A C 1
ATOM 708 O O . ASP A 1 90 ? -5.953 17.167 17.631 1.00 92.75 90 ASP A O 1
ATOM 712 N N . GLU A 1 91 ? -7.116 17.390 19.531 1.00 91.69 91 GLU A N 1
ATOM 713 C CA . GLU A 1 91 ? -6.388 16.336 20.234 1.00 91.69 91 GLU A CA 1
ATOM 714 C C . GLU A 1 91 ? -6.587 14.968 19.568 1.00 91.69 91 GLU A C 1
ATOM 716 O O . GLU A 1 91 ? -5.620 14.273 19.274 1.00 91.69 91 GLU A O 1
ATOM 721 N N . ALA A 1 92 ? -7.826 14.614 19.217 1.00 89.12 92 ALA A N 1
ATOM 722 C CA . ALA A 1 92 ? -8.106 13.394 18.458 1.00 89.12 92 ALA A CA 1
ATOM 723 C C . ALA A 1 92 ? -7.416 13.409 17.081 1.00 89.12 92 ALA A C 1
ATOM 725 O O . ALA A 1 92 ? -6.823 12.406 16.692 1.00 89.12 92 ALA A O 1
ATOM 726 N N . LYS A 1 93 ? -7.414 14.549 16.370 1.00 93.31 93 LYS A N 1
ATOM 727 C CA . LYS A 1 93 ? -6.706 14.691 15.081 1.00 93.31 93 LYS A CA 1
ATOM 728 C C . LYS A 1 93 ? -5.211 14.406 15.224 1.00 93.31 93 LYS A C 1
ATOM 730 O O . LYS A 1 93 ? -4.658 13.660 14.419 1.00 93.31 93 LYS A O 1
ATOM 735 N N . LYS A 1 94 ? -4.568 14.943 16.269 1.00 94.00 94 LYS A N 1
ATOM 736 C CA . LYS A 1 94 ? -3.147 14.687 16.560 1.00 94.00 94 LYS A CA 1
ATOM 737 C C . LYS A 1 94 ? -2.871 13.204 16.776 1.00 94.00 94 LYS A C 1
ATOM 739 O O . LYS A 1 94 ? -1.897 12.700 16.228 1.00 94.00 94 LYS A O 1
ATOM 744 N N . TRP A 1 95 ? -3.729 12.502 17.515 1.00 94.00 95 TRP A N 1
ATOM 745 C CA . TRP A 1 95 ? -3.587 11.058 17.721 1.00 94.00 95 TRP A CA 1
ATOM 746 C C . TRP A 1 95 ? -3.721 10.264 16.421 1.00 94.00 95 TRP A C 1
ATOM 748 O O . TRP A 1 95 ? -2.895 9.392 16.163 1.00 94.00 95 TRP A O 1
ATOM 758 N N . LEU A 1 96 ? -4.691 10.598 15.565 1.00 93.50 96 LEU A N 1
ATOM 759 C CA . LEU A 1 96 ? -4.848 9.943 14.260 1.00 93.50 96 LEU A CA 1
ATOM 760 C C . LEU A 1 96 ? -3.624 10.143 13.363 1.00 93.50 96 LEU A C 1
ATOM 762 O O . LEU A 1 96 ? -3.139 9.186 12.764 1.00 93.50 96 LEU A O 1
ATOM 766 N N . ILE A 1 97 ? -3.095 11.367 13.306 1.00 94.12 97 ILE A N 1
ATOM 767 C CA . ILE A 1 97 ? -1.885 11.683 12.537 1.00 94.12 97 ILE A CA 1
ATOM 768 C C . ILE A 1 97 ? -0.669 10.958 13.126 1.00 94.12 97 ILE A C 1
ATOM 770 O O . ILE A 1 97 ? 0.113 10.376 12.377 1.00 94.12 97 ILE A O 1
ATOM 774 N N . LYS A 1 98 ? -0.528 10.931 14.458 1.00 94.00 98 LYS A N 1
ATOM 775 C CA . LYS A 1 98 ? 0.563 10.228 15.148 1.00 94.00 98 LYS A CA 1
ATOM 776 C C . LYS A 1 98 ? 0.559 8.730 14.833 1.00 94.00 98 LYS A C 1
ATOM 778 O O . LYS A 1 98 ? 1.609 8.191 14.506 1.00 94.00 98 LYS A O 1
ATOM 783 N N . VAL A 1 99 ? -0.605 8.077 14.877 1.00 92.94 99 VAL A N 1
ATOM 784 C CA . VAL A 1 99 ? -0.747 6.650 14.533 1.00 92.94 99 VAL A CA 1
ATOM 785 C C . VAL A 1 99 ? -0.456 6.412 13.045 1.00 92.94 99 VAL A C 1
ATOM 787 O O . VAL A 1 99 ? 0.348 5.545 12.714 1.00 92.94 99 VAL A O 1
ATOM 790 N N . ALA A 1 100 ? -1.026 7.215 12.140 1.00 91.62 100 ALA A N 1
ATOM 791 C CA . ALA A 1 100 ? -0.818 7.075 10.692 1.00 91.62 100 ALA A CA 1
ATOM 792 C C . ALA A 1 100 ? 0.641 7.285 10.248 1.00 91.62 100 ALA A C 1
ATOM 794 O O . ALA A 1 100 ? 1.099 6.681 9.275 1.00 91.62 100 ALA A O 1
ATOM 795 N N . ASN A 1 101 ? 1.376 8.137 10.962 1.00 90.81 101 ASN A N 1
ATOM 796 C CA . ASN A 1 101 ? 2.779 8.435 10.690 1.00 90.81 101 ASN A CA 1
ATOM 797 C C . ASN A 1 101 ? 3.743 7.664 11.607 1.00 90.81 101 ASN A C 1
ATOM 799 O O . ASN A 1 101 ? 4.946 7.902 11.544 1.00 90.81 101 ASN A O 1
ATOM 803 N N . PHE A 1 102 ? 3.266 6.702 12.406 1.00 90.19 102 PHE A N 1
ATOM 804 C CA . PHE A 1 102 ? 4.109 5.922 13.321 1.00 90.19 102 PHE A CA 1
ATOM 805 C C . PHE A 1 102 ? 5.312 5.292 12.612 1.00 90.19 102 PHE A C 1
ATOM 807 O O . PHE A 1 102 ? 6.437 5.360 13.101 1.00 90.19 102 PHE A O 1
ATOM 814 N N . MET A 1 103 ? 5.105 4.762 11.403 1.00 87.62 103 MET A N 1
ATOM 815 C CA . MET A 1 103 ? 6.174 4.137 10.623 1.00 87.62 103 MET A CA 1
ATOM 816 C C . MET A 1 103 ? 7.305 5.103 10.236 1.00 87.62 103 MET A C 1
ATOM 818 O O . MET A 1 103 ? 8.393 4.658 9.869 1.00 87.62 103 MET A O 1
ATOM 822 N N . ASP A 1 104 ? 7.096 6.421 10.320 1.00 86.25 104 ASP A N 1
ATOM 823 C CA . ASP A 1 104 ? 8.142 7.406 10.046 1.00 86.25 104 ASP A CA 1
ATOM 824 C C . ASP A 1 104 ? 9.258 7.395 11.087 1.00 86.25 104 ASP A C 1
ATOM 826 O O . ASP A 1 104 ? 10.396 7.676 10.729 1.00 86.25 104 ASP A O 1
ATOM 830 N N . GLN A 1 105 ? 9.011 6.960 12.325 1.00 80.62 105 GLN A N 1
ATOM 831 C CA . GLN A 1 105 ? 10.083 6.863 13.323 1.00 80.62 105 GLN A CA 1
ATOM 832 C C . GLN A 1 105 ? 11.139 5.806 12.959 1.00 80.62 105 GLN A C 1
ATOM 834 O O . GLN A 1 105 ? 12.295 5.903 13.378 1.00 80.62 105 GLN A O 1
ATOM 839 N N . PHE A 1 106 ? 10.778 4.834 12.112 1.00 73.81 106 PHE A N 1
ATOM 840 C CA . PHE A 1 106 ? 11.702 3.805 11.649 1.00 73.81 106 PHE A CA 1
ATOM 841 C C . PHE A 1 106 ? 12.596 4.263 10.481 1.00 73.81 106 PHE A C 1
ATOM 843 O O . PHE A 1 106 ? 13.485 3.520 10.072 1.00 73.81 106 PHE A O 1
ATOM 850 N N . GLN A 1 107 ? 12.459 5.507 9.982 1.00 64.12 107 GLN A N 1
ATOM 851 C CA . GLN A 1 107 ? 13.369 6.072 8.963 1.00 64.12 107 GLN A CA 1
ATOM 852 C C . GLN A 1 107 ? 14.831 6.069 9.405 1.00 64.12 107 GLN A C 1
ATOM 854 O O . GLN A 1 107 ? 15.719 5.888 8.576 1.00 64.12 107 GLN A O 1
ATOM 859 N N . LYS A 1 108 ? 15.086 6.232 10.709 1.00 57.03 108 LYS A N 1
ATOM 860 C CA . LYS A 1 108 ? 16.433 6.161 11.293 1.00 57.03 108 LYS A CA 1
ATOM 861 C C . LYS A 1 108 ? 17.145 4.847 10.950 1.00 57.03 108 LYS A C 1
ATOM 863 O O . LYS A 1 108 ? 18.368 4.829 10.847 1.00 57.03 108 LYS A O 1
ATOM 868 N N . TYR A 1 109 ? 16.386 3.772 10.765 1.00 53.25 109 TYR A N 1
ATOM 869 C CA . TYR A 1 109 ? 16.911 2.435 10.528 1.00 53.25 109 TYR A CA 1
ATOM 870 C C . TYR A 1 109 ? 17.041 2.083 9.039 1.00 53.25 109 TYR A C 1
ATOM 872 O O . TYR A 1 109 ? 17.849 1.229 8.693 1.00 53.25 109 TYR A O 1
ATOM 880 N N . ALA A 1 110 ? 16.351 2.809 8.150 1.00 50.66 110 ALA A N 1
ATOM 881 C CA . ALA A 1 110 ? 16.438 2.643 6.693 1.00 50.66 110 ALA A CA 1
ATOM 882 C C . ALA A 1 110 ? 17.792 3.077 6.085 1.00 50.66 110 ALA A C 1
ATOM 884 O O . ALA A 1 110 ? 18.049 2.826 4.910 1.00 50.66 110 ALA A O 1
ATOM 885 N N . TYR A 1 111 ? 18.653 3.743 6.867 1.00 46.31 111 TYR A N 1
ATOM 886 C CA . TYR A 1 111 ? 20.017 4.134 6.473 1.00 46.31 111 TYR A CA 1
ATOM 887 C C . TYR A 1 111 ? 21.085 3.086 6.815 1.00 46.31 111 TYR A C 1
ATOM 889 O O . TYR A 1 111 ? 22.255 3.262 6.474 1.00 46.31 111 TYR A O 1
ATOM 897 N N . ILE A 1 112 ? 20.705 2.011 7.503 1.00 48.38 112 ILE A N 1
ATOM 898 C CA . ILE A 1 112 ? 21.565 0.849 7.713 1.00 48.38 112 ILE A CA 1
ATOM 899 C C . ILE A 1 112 ? 21.469 0.019 6.423 1.00 48.38 112 ILE A C 1
ATOM 901 O O . ILE A 1 112 ? 20.453 0.071 5.739 1.00 48.38 112 ILE A O 1
ATOM 905 N N . SER A 1 113 ? 22.515 -0.713 6.040 1.00 46.75 113 SER A N 1
ATOM 906 C CA . SER A 1 113 ? 22.605 -1.478 4.777 1.00 46.75 113 SER A CA 1
ATOM 907 C C . SER A 1 113 ? 21.447 -2.451 4.499 1.00 46.75 113 SER A C 1
ATOM 909 O O . SER A 1 113 ? 21.378 -3.023 3.416 1.00 46.75 113 SER A O 1
ATOM 911 N N . ASP A 1 114 ? 20.562 -2.639 5.473 1.00 52.53 114 ASP A N 1
ATOM 912 C CA . ASP A 1 114 ? 19.376 -3.465 5.418 1.00 52.53 114 ASP A CA 1
ATOM 913 C C . ASP A 1 114 ? 18.140 -2.562 5.279 1.00 52.53 114 ASP A C 1
ATOM 915 O O . ASP A 1 114 ? 17.687 -1.938 6.239 1.00 52.53 114 ASP A O 1
ATOM 919 N N . LYS A 1 115 ? 17.572 -2.477 4.071 1.00 57.97 115 LYS A N 1
ATOM 920 C CA . LYS A 1 115 ? 16.306 -1.756 3.813 1.00 57.97 115 LYS A CA 1
ATOM 921 C C . LYS A 1 115 ? 15.096 -2.425 4.490 1.00 57.97 115 LYS A C 1
ATOM 923 O O . LYS A 1 115 ? 13.963 -1.982 4.315 1.00 57.97 115 LYS A O 1
ATOM 928 N N . ASN A 1 116 ? 15.322 -3.501 5.241 1.00 73.38 116 ASN A N 1
ATOM 929 C CA . ASN A 1 116 ? 14.284 -4.323 5.821 1.00 73.38 116 ASN A CA 1
ATOM 930 C C . ASN A 1 116 ? 13.764 -3.768 7.156 1.00 73.38 116 ASN A C 1
ATOM 932 O O . ASN A 1 116 ? 14.367 -3.949 8.216 1.00 73.38 116 ASN A O 1
ATOM 936 N N . ILE A 1 117 ? 12.579 -3.162 7.115 1.00 78.69 117 ILE A N 1
ATOM 937 C CA . ILE A 1 117 ? 11.868 -2.691 8.310 1.00 78.69 117 ILE A CA 1
ATOM 938 C C . ILE A 1 117 ? 11.470 -3.822 9.275 1.00 78.69 117 ILE A C 1
ATOM 940 O O . ILE A 1 117 ? 11.247 -3.581 10.464 1.00 78.69 117 ILE A O 1
ATOM 944 N N . PHE A 1 118 ? 11.412 -5.067 8.798 1.00 85.75 118 PHE A N 1
ATOM 945 C CA . PHE A 1 118 ? 10.996 -6.212 9.605 1.00 85.75 118 PHE A CA 1
ATOM 946 C C . PHE A 1 118 ? 12.079 -6.736 10.555 1.00 85.75 118 PHE A C 1
ATOM 948 O O . PHE A 1 118 ? 11.757 -7.401 11.543 1.00 85.75 118 PHE A O 1
ATOM 955 N N . ASN A 1 119 ? 13.341 -6.349 10.346 1.00 82.50 119 ASN A N 1
ATOM 956 C CA . ASN A 1 119 ? 14.438 -6.662 11.267 1.00 82.50 119 ASN A CA 1
ATOM 957 C C . ASN A 1 119 ? 14.274 -5.996 12.645 1.00 82.50 119 ASN A C 1
ATOM 959 O O . ASN A 1 119 ? 14.864 -6.453 13.620 1.00 82.50 119 ASN A O 1
ATOM 963 N N . PHE A 1 120 ? 13.442 -4.957 12.745 1.00 84.56 120 PHE A N 1
ATOM 964 C CA . PHE A 1 120 ? 13.218 -4.173 13.965 1.00 84.56 120 PHE A CA 1
ATOM 965 C C . PHE A 1 120 ? 11.955 -4.609 14.713 1.00 84.56 120 PHE A C 1
ATOM 967 O O . PHE A 1 120 ? 11.223 -3.783 15.248 1.00 84.56 120 PHE A O 1
ATOM 974 N N . SER A 1 121 ? 11.642 -5.908 14.711 1.00 87.06 121 SER A N 1
ATOM 975 C CA . SER A 1 121 ? 10.393 -6.418 15.298 1.00 87.06 121 SER A CA 1
ATOM 976 C C . SER A 1 121 ? 10.286 -6.180 16.805 1.00 87.06 121 SER A C 1
ATOM 978 O O . SER A 1 121 ? 9.186 -5.968 17.309 1.00 87.06 121 SER A O 1
ATOM 980 N N . LEU A 1 122 ? 11.406 -6.225 17.534 1.00 87.06 122 LEU A N 1
ATOM 981 C CA . LEU A 1 122 ? 11.410 -5.978 18.979 1.00 87.06 122 LEU A CA 1
ATOM 982 C C . LEU A 1 122 ? 11.128 -4.503 19.275 1.00 87.06 122 LEU A C 1
ATOM 984 O O . LEU A 1 122 ? 10.267 -4.198 20.096 1.00 87.06 122 LEU A O 1
ATOM 988 N N . GLU A 1 123 ? 11.806 -3.601 18.567 1.00 89.00 123 GLU A N 1
ATOM 989 C CA . GLU A 1 123 ? 11.602 -2.157 18.659 1.00 89.00 123 GLU A CA 1
ATOM 990 C C . GLU A 1 123 ? 10.192 -1.771 18.214 1.00 89.00 123 GLU A C 1
ATOM 992 O O . GLU A 1 123 ? 9.529 -0.987 18.885 1.00 89.00 123 GLU A O 1
ATOM 997 N N . PHE A 1 124 ? 9.704 -2.362 17.121 1.00 90.25 124 PHE A N 1
ATOM 998 C CA . PHE A 1 124 ? 8.337 -2.180 16.653 1.00 90.25 124 PHE A CA 1
ATOM 999 C C . PHE A 1 124 ? 7.318 -2.577 17.718 1.00 90.25 124 PHE A C 1
ATOM 1001 O O . PHE A 1 124 ? 6.480 -1.754 18.079 1.00 90.25 124 PHE A O 1
ATOM 1008 N N . ASN A 1 125 ? 7.405 -3.796 18.258 1.00 89.56 125 ASN A N 1
ATOM 1009 C CA . ASN A 1 125 ? 6.447 -4.265 19.258 1.00 89.56 125 ASN A CA 1
ATOM 1010 C C . ASN A 1 125 ? 6.462 -3.382 20.508 1.00 89.56 125 ASN A C 1
ATOM 1012 O O . ASN A 1 125 ? 5.396 -2.953 20.945 1.00 89.56 125 ASN A O 1
ATOM 1016 N N . GLY A 1 126 ? 7.653 -3.044 21.017 1.00 89.81 126 GLY A N 1
ATOM 1017 C CA . GLY A 1 126 ? 7.798 -2.161 22.174 1.00 89.81 126 GLY A CA 1
ATOM 1018 C C . GLY A 1 126 ? 7.185 -0.782 21.932 1.00 89.81 126 GLY A C 1
ATOM 1019 O O . GLY A 1 126 ? 6.339 -0.341 22.701 1.00 89.81 126 GLY A O 1
ATOM 1020 N N . SER A 1 127 ? 7.521 -0.127 20.817 1.00 91.75 127 SER A N 1
ATOM 1021 C CA . SER A 1 127 ? 6.985 1.202 20.505 1.00 91.75 127 SER A CA 1
ATOM 1022 C C . SER A 1 127 ? 5.483 1.202 20.203 1.00 91.75 127 SER A C 1
ATOM 1024 O O . SER A 1 127 ? 4.812 2.196 20.472 1.00 91.75 127 SER A O 1
ATOM 1026 N N . VAL A 1 128 ? 4.925 0.122 19.640 1.00 91.44 128 VAL A N 1
ATOM 1027 C CA . VAL A 1 128 ? 3.471 0.022 19.439 1.00 91.44 128 VAL A CA 1
ATOM 1028 C C . VAL A 1 128 ? 2.750 -0.197 20.768 1.00 91.44 128 VAL A C 1
ATOM 1030 O O . VAL A 1 128 ? 1.686 0.378 20.971 1.00 91.44 128 VAL A O 1
ATOM 1033 N N . GLU A 1 129 ? 3.294 -1.019 21.669 1.00 91.06 129 GLU A N 1
ATOM 1034 C CA . GLU A 1 129 ? 2.742 -1.211 23.018 1.00 91.06 129 GLU A CA 1
ATOM 1035 C C . GLU A 1 129 ? 2.783 0.084 23.832 1.00 91.06 129 GLU A C 1
ATOM 1037 O O . GLU A 1 129 ? 1.769 0.462 24.415 1.00 91.06 129 GLU A O 1
ATOM 1042 N N . GLU A 1 130 ? 3.896 0.819 23.781 1.00 92.81 130 GLU A N 1
ATOM 1043 C CA . GLU A 1 130 ? 4.001 2.156 24.372 1.00 92.81 130 GLU A CA 1
ATOM 1044 C C . GLU A 1 130 ? 2.948 3.106 23.789 1.00 92.81 130 GLU A C 1
ATOM 1046 O O . GLU A 1 130 ? 2.245 3.782 24.536 1.00 92.81 130 GLU A O 1
ATOM 1051 N N . LEU A 1 131 ? 2.771 3.122 22.463 1.00 93.94 131 LEU A N 1
ATOM 1052 C CA . LEU A 1 131 ? 1.769 3.972 21.822 1.00 93.94 131 LEU A CA 1
ATOM 1053 C C . LEU A 1 131 ? 0.330 3.591 22.212 1.00 93.94 131 LEU A C 1
ATOM 1055 O O . LEU A 1 131 ? -0.507 4.476 22.399 1.00 93.94 131 LEU A O 1
ATOM 1059 N N . GLU A 1 132 ? 0.037 2.295 22.343 1.00 93.38 132 GLU A N 1
ATOM 1060 C CA . GLU A 1 132 ? -1.252 1.776 22.825 1.00 93.38 132 GLU A CA 1
ATOM 1061 C C . GLU A 1 132 ? -1.535 2.278 24.244 1.00 93.38 132 GLU A C 1
ATOM 1063 O O . GLU A 1 132 ? -2.600 2.844 24.506 1.00 93.38 132 GLU A O 1
ATOM 1068 N N . ASP A 1 133 ? -0.552 2.143 25.136 1.00 92.19 133 ASP A N 1
ATOM 1069 C CA . ASP A 1 133 ? -0.636 2.617 26.512 1.00 92.19 133 ASP A CA 1
ATOM 1070 C C . ASP A 1 133 ? -0.801 4.138 26.579 1.00 92.19 133 ASP A C 1
ATOM 1072 O O . ASP A 1 133 ? -1.629 4.638 27.344 1.00 92.19 133 ASP A O 1
ATOM 1076 N N . GLU A 1 134 ? -0.069 4.901 25.771 1.00 94.19 134 GLU A N 1
ATOM 1077 C CA . GLU A 1 134 ? -0.226 6.352 25.731 1.00 94.19 134 GLU A CA 1
ATOM 1078 C C . GLU A 1 134 ? -1.641 6.764 25.291 1.00 94.19 134 GLU A C 1
ATOM 1080 O O . GLU A 1 134 ? -2.223 7.662 25.899 1.00 94.19 134 GLU A O 1
ATOM 1085 N N . ILE A 1 135 ? -2.232 6.097 24.289 1.00 92.69 135 ILE A N 1
ATOM 1086 C CA . ILE A 1 135 ? -3.610 6.371 23.845 1.00 92.69 135 ILE A CA 1
ATOM 1087 C C . ILE A 1 135 ? -4.601 6.066 24.969 1.00 92.69 135 ILE A C 1
ATOM 1089 O O . ILE A 1 135 ? -5.452 6.908 25.275 1.00 92.69 135 ILE A O 1
ATOM 1093 N N . LEU A 1 136 ? -4.482 4.900 25.610 1.00 90.69 136 LEU A N 1
ATOM 1094 C CA . LEU A 1 136 ? -5.374 4.480 26.695 1.00 90.69 136 LEU A CA 1
ATOM 1095 C C . LEU A 1 136 ? -5.295 5.422 27.909 1.00 90.69 136 LEU A C 1
ATOM 1097 O O . LEU A 1 136 ? -6.297 5.617 28.596 1.00 90.69 136 LEU A O 1
ATOM 1101 N N . ASN A 1 137 ? -4.139 6.058 28.134 1.00 90.25 137 ASN A N 1
ATOM 1102 C CA . ASN A 1 137 ? -3.903 6.994 29.239 1.00 90.25 137 ASN A CA 1
ATOM 1103 C C . ASN A 1 137 ? -3.953 8.487 28.830 1.00 90.25 137 ASN A C 1
ATOM 1105 O O . ASN A 1 137 ? -3.721 9.356 29.669 1.00 90.25 137 ASN A O 1
ATOM 1109 N N . SER A 1 138 ? -4.287 8.812 27.575 1.00 89.94 138 SER A N 1
ATOM 1110 C CA . SER A 1 138 ? -4.227 10.173 26.995 1.00 89.94 138 SER A CA 1
ATOM 1111 C C . SER A 1 138 ? -5.245 11.184 27.550 1.00 89.94 138 SER A C 1
ATOM 1113 O O . SER A 1 138 ? -5.236 12.352 27.165 1.00 89.94 138 SER A O 1
ATOM 1115 N N . GLY A 1 139 ? -6.172 10.752 28.409 1.00 87.50 139 GLY A N 1
ATOM 1116 C CA . GLY A 1 139 ? -7.300 11.573 28.863 1.00 87.50 139 GLY A CA 1
ATOM 1117 C C . GLY A 1 139 ? -8.390 11.793 27.803 1.00 87.50 139 GLY A C 1
ATOM 1118 O O . GLY A 1 139 ? -9.371 12.487 28.076 1.00 87.50 139 GLY A O 1
ATOM 1119 N N . LEU A 1 140 ? -8.256 11.202 26.608 1.00 89.38 140 LEU A N 1
ATOM 1120 C CA . LEU A 1 140 ? -9.341 11.118 25.631 1.00 89.38 140 LEU A CA 1
ATOM 1121 C C . LEU A 1 140 ? -10.536 10.342 26.208 1.00 89.38 140 LEU A C 1
ATOM 1123 O O . LEU A 1 140 ? -10.365 9.388 26.965 1.00 89.38 140 LEU A O 1
ATOM 1127 N N . SER A 1 141 ? -11.753 10.717 25.807 1.00 89.31 141 SER A N 1
ATOM 1128 C CA . SER A 1 141 ? -12.942 9.905 26.082 1.00 89.31 141 SER A CA 1
ATOM 1129 C C . SER A 1 141 ? -12.867 8.567 25.343 1.00 89.31 141 SER A C 1
ATOM 1131 O O . SER A 1 141 ? -12.268 8.502 24.268 1.00 89.31 141 SER A O 1
ATOM 1133 N N . GLU A 1 142 ? -13.540 7.533 25.858 1.00 86.81 142 GLU A N 1
ATOM 1134 C CA . GLU A 1 142 ? -13.561 6.191 25.247 1.00 86.81 142 GLU A CA 1
ATOM 1135 C C . GLU A 1 142 ? -13.914 6.250 23.748 1.00 86.81 142 GLU A C 1
ATOM 1137 O O . GLU A 1 142 ? -13.184 5.716 22.916 1.00 86.81 142 GLU A O 1
ATOM 1142 N N . ASP A 1 143 ? -14.943 7.023 23.380 1.00 84.69 143 ASP A N 1
ATOM 1143 C CA . ASP A 1 143 ? -15.369 7.210 21.983 1.00 84.69 143 ASP A CA 1
ATOM 1144 C C . ASP A 1 143 ? -14.290 7.821 21.074 1.00 84.69 143 ASP A C 1
ATOM 1146 O O . ASP A 1 143 ? -14.246 7.561 19.873 1.00 84.69 143 ASP A O 1
ATOM 1150 N N . ARG A 1 144 ? -13.393 8.641 21.631 1.00 87.56 144 ARG A N 1
ATOM 1151 C CA . ARG A 1 144 ? -12.308 9.285 20.874 1.00 87.56 144 ARG A CA 1
ATOM 1152 C C . ARG A 1 144 ? -11.073 8.400 20.761 1.00 87.56 144 ARG A C 1
ATOM 1154 O O . ARG A 1 144 ? -10.252 8.638 19.880 1.00 87.56 144 ARG A O 1
ATOM 1161 N N . GLN A 1 145 ? -10.947 7.386 21.616 1.00 90.19 145 GLN A N 1
ATOM 1162 C CA . GLN A 1 145 ? -9.876 6.393 21.536 1.00 90.19 145 GLN A CA 1
ATOM 1163 C C . GLN A 1 145 ? -10.145 5.339 20.452 1.00 90.19 145 GLN A C 1
ATOM 1165 O O . GLN A 1 145 ? -9.205 4.722 19.966 1.00 90.19 145 GLN A O 1
ATOM 1170 N N . ILE A 1 146 ? -11.402 5.160 20.027 1.00 88.25 146 ILE A N 1
ATOM 1171 C CA . ILE A 1 146 ? -11.820 4.133 19.055 1.00 88.25 146 ILE A CA 1
ATOM 1172 C C . ILE A 1 146 ? -10.971 4.157 17.782 1.00 88.25 146 ILE A C 1
ATOM 1174 O O . ILE A 1 146 ? -10.317 3.175 17.443 1.00 88.25 146 ILE A O 1
ATOM 1178 N N . LEU A 1 147 ? -10.962 5.290 17.083 1.00 89.94 147 LEU A N 1
ATOM 1179 C CA . LEU A 1 147 ? -10.302 5.424 15.786 1.00 89.94 147 LEU A CA 1
ATOM 1180 C C . LEU A 1 147 ? -8.777 5.203 15.846 1.00 89.94 147 LEU A C 1
ATOM 1182 O O . LEU A 1 147 ? -8.280 4.407 15.044 1.00 89.94 147 LEU A O 1
ATOM 1186 N N . PRO A 1 148 ? -8.011 5.836 16.764 1.00 92.00 148 PRO A N 1
ATOM 1187 C CA . PRO A 1 148 ? -6.581 5.558 16.860 1.00 92.00 148 PRO A CA 1
ATOM 1188 C C . PRO A 1 148 ? -6.293 4.114 17.300 1.00 92.00 148 PRO A C 1
ATOM 1190 O O . PRO A 1 148 ? -5.337 3.527 16.802 1.00 92.00 148 PRO A O 1
ATOM 1193 N N . LEU A 1 149 ? -7.125 3.502 18.155 1.00 92.25 149 LEU A N 1
ATOM 1194 C CA . LEU A 1 149 ? -6.953 2.100 18.556 1.00 92.25 149 LEU A CA 1
ATOM 1195 C C . LEU A 1 149 ? -7.251 1.110 17.419 1.00 92.25 149 LEU A C 1
ATOM 1197 O O . LEU A 1 149 ? -6.565 0.093 17.330 1.00 92.25 149 LEU A O 1
ATOM 1201 N N . ILE A 1 150 ? -8.208 1.394 16.529 1.00 89.12 150 ILE A N 1
ATOM 1202 C CA . ILE A 1 150 ? -8.421 0.586 15.315 1.00 89.12 150 ILE A CA 1
ATOM 1203 C C . ILE A 1 150 ? -7.223 0.707 14.375 1.00 89.12 150 ILE A C 1
ATOM 1205 O O . ILE A 1 150 ? -6.699 -0.312 13.930 1.00 89.12 150 ILE A O 1
ATOM 1209 N N . GLY A 1 151 ? -6.752 1.933 14.119 1.00 90.00 151 GLY A N 1
ATOM 1210 C CA . GLY A 1 151 ? -5.552 2.154 13.309 1.00 90.00 151 GLY A CA 1
ATOM 1211 C C . GLY A 1 151 ? -4.343 1.391 13.858 1.00 90.00 151 GLY A C 1
ATOM 1212 O O . GLY A 1 151 ? -3.603 0.776 13.097 1.00 90.00 151 GLY A O 1
ATOM 1213 N N . LEU A 1 152 ? -4.188 1.357 15.186 1.00 92.88 152 LEU A N 1
ATOM 1214 C CA . LEU A 1 152 ? -3.117 0.621 15.854 1.00 92.88 152 LEU A CA 1
ATOM 1215 C C . LEU A 1 152 ? -3.296 -0.903 15.793 1.00 92.88 152 LEU A C 1
ATOM 1217 O O . LEU A 1 152 ? -2.314 -1.624 15.631 1.00 92.88 152 LEU A O 1
ATOM 1221 N N . ALA A 1 153 ? -4.531 -1.399 15.919 1.00 92.56 153 ALA A N 1
ATOM 1222 C CA . ALA A 1 153 ? -4.836 -2.823 15.796 1.00 92.56 153 ALA A CA 1
ATOM 1223 C C . ALA A 1 153 ? -4.484 -3.341 14.397 1.00 92.56 153 ALA A C 1
ATOM 1225 O O . ALA A 1 153 ? -3.802 -4.358 14.277 1.00 92.56 153 ALA A O 1
ATOM 1226 N N . VAL A 1 154 ? -4.888 -2.601 13.360 1.00 92.06 154 VAL A N 1
ATOM 1227 C CA . VAL A 1 154 ? -4.526 -2.906 11.974 1.00 92.06 154 VAL A CA 1
ATOM 1228 C C . VAL A 1 154 ? -3.019 -2.812 11.783 1.00 92.06 154 VAL A C 1
ATOM 1230 O O . VAL A 1 154 ? -2.434 -3.767 11.299 1.00 92.06 154 VAL A O 1
ATOM 1233 N N . LEU A 1 155 ? -2.359 -1.747 12.256 1.00 92.88 155 LEU A N 1
ATOM 1234 C CA . LEU A 1 155 ? -0.903 -1.613 12.145 1.00 92.88 155 LEU A CA 1
ATOM 1235 C C . LEU A 1 155 ? -0.147 -2.841 12.683 1.00 92.88 155 LEU A C 1
ATOM 1237 O O . LEU A 1 155 ? 0.783 -3.332 12.042 1.00 92.88 155 LEU A O 1
ATOM 1241 N N . LYS A 1 156 ? -0.543 -3.327 13.867 1.00 92.56 156 LYS A N 1
ATOM 1242 C CA . LYS A 1 156 ? 0.054 -4.504 14.516 1.00 92.56 156 LYS A CA 1
ATOM 1243 C C . LYS A 1 156 ? -0.122 -5.756 13.651 1.00 92.56 156 LYS A C 1
ATOM 1245 O O . LYS A 1 156 ? 0.853 -6.467 13.419 1.00 92.56 156 LYS A O 1
ATOM 1250 N N . SER A 1 157 ? -1.337 -5.994 13.159 1.00 91.44 157 SER A N 1
ATOM 1251 C CA . SER A 1 157 ? -1.650 -7.124 12.275 1.00 91.44 157 SER A CA 1
ATOM 1252 C C . SER A 1 157 ? -0.929 -7.033 10.931 1.00 91.44 157 SER A C 1
ATOM 1254 O O . SER A 1 157 ? -0.183 -7.949 10.591 1.00 91.44 157 SER A O 1
ATOM 1256 N N . SER A 1 158 ? -1.026 -5.897 10.232 1.00 90.81 158 SER A N 1
ATOM 1257 C CA . SER A 1 158 ? -0.347 -5.651 8.957 1.00 90.81 158 SER A CA 1
ATOM 1258 C C . SER A 1 158 ? 1.162 -5.857 9.067 1.00 90.81 158 SER A C 1
ATOM 1260 O O . SER A 1 158 ? 1.758 -6.469 8.188 1.00 90.81 158 SER A O 1
ATOM 1262 N N . TYR A 1 159 ? 1.805 -5.404 10.151 1.00 91.50 159 TYR A N 1
ATOM 1263 C CA . TYR A 1 159 ? 3.240 -5.633 10.340 1.00 91.50 159 TYR A CA 1
ATOM 1264 C C . TYR A 1 159 ? 3.579 -7.122 10.402 1.00 91.50 159 TYR A C 1
ATOM 1266 O O . TYR A 1 159 ? 4.498 -7.564 9.718 1.00 91.50 159 TYR A O 1
ATOM 1274 N N . VAL A 1 160 ? 2.835 -7.904 11.189 1.00 90.06 160 VAL A N 1
ATOM 1275 C CA . VAL A 1 160 ? 3.047 -9.356 11.301 1.00 90.06 160 VAL A CA 1
ATOM 1276 C C . VAL A 1 160 ? 2.765 -10.051 9.969 1.00 90.06 160 VAL A C 1
ATOM 1278 O O . VAL A 1 160 ? 3.556 -10.893 9.543 1.00 90.06 160 VAL A O 1
ATOM 1281 N N . TYR A 1 161 ? 1.678 -9.675 9.296 1.00 89.75 161 TYR A N 1
ATOM 1282 C CA . TYR A 1 161 ? 1.288 -10.233 8.008 1.00 89.75 161 TYR A CA 1
ATOM 1283 C C . TYR A 1 161 ? 2.350 -9.969 6.936 1.00 89.75 161 TYR A C 1
ATOM 1285 O O . TYR A 1 161 ? 2.883 -10.907 6.343 1.00 89.75 161 TYR A O 1
ATOM 1293 N N . TRP A 1 162 ? 2.730 -8.707 6.727 1.00 90.00 162 TRP A N 1
ATOM 1294 C CA . TRP A 1 162 ? 3.715 -8.336 5.712 1.00 90.00 162 TRP A CA 1
ATOM 1295 C C . TRP A 1 162 ? 5.124 -8.813 6.055 1.00 90.00 162 TRP A C 1
ATOM 1297 O O . TRP A 1 162 ? 5.870 -9.183 5.151 1.00 90.00 162 TRP A O 1
ATOM 1307 N N . LYS A 1 163 ? 5.472 -8.918 7.344 1.00 89.44 163 LYS A N 1
ATOM 1308 C CA . LYS A 1 163 ? 6.693 -9.603 7.776 1.00 89.44 163 LYS A CA 1
ATOM 1309 C C . LYS A 1 163 ? 6.694 -11.060 7.324 1.00 89.44 163 LYS A C 1
ATOM 1311 O O . LYS A 1 163 ? 7.685 -11.518 6.768 1.00 89.44 163 LYS A O 1
ATOM 1316 N N . ALA A 1 164 ? 5.587 -11.776 7.518 1.00 87.38 164 ALA A N 1
ATOM 1317 C CA . ALA A 1 164 ? 5.471 -13.158 7.070 1.00 87.38 164 ALA A CA 1
ATOM 1318 C C . ALA A 1 164 ? 5.554 -13.274 5.540 1.00 87.38 164 ALA A C 1
ATOM 1320 O O . ALA A 1 164 ? 6.168 -14.213 5.049 1.00 87.38 164 ALA A O 1
ATOM 1321 N N . VAL A 1 165 ? 4.990 -12.319 4.786 1.00 85.88 165 VAL A N 1
ATOM 1322 C CA . VAL A 1 165 ? 5.153 -12.232 3.322 1.00 85.88 165 VAL A CA 1
ATOM 1323 C C . VAL A 1 165 ? 6.624 -12.031 2.948 1.00 85.88 165 VAL A C 1
ATOM 1325 O O . VAL A 1 165 ? 7.131 -12.741 2.082 1.00 85.88 165 VAL A O 1
ATOM 1328 N N . TYR A 1 166 ? 7.316 -11.106 3.616 1.00 84.94 166 TYR A N 1
ATOM 1329 C CA . TYR A 1 166 ? 8.723 -10.785 3.379 1.00 84.94 166 TYR A CA 1
ATOM 1330 C C . TYR A 1 166 ? 9.667 -11.951 3.696 1.00 84.94 166 TYR A C 1
ATOM 1332 O O . TYR A 1 166 ? 10.527 -12.296 2.890 1.00 84.94 166 TYR A O 1
ATOM 1340 N N . GLU A 1 167 ? 9.509 -12.571 4.867 1.00 83.19 167 GLU A N 1
ATOM 1341 C CA . GLU A 1 167 ? 10.398 -13.625 5.371 1.00 83.19 167 GLU A CA 1
ATOM 1342 C C . GLU A 1 167 ? 10.129 -15.000 4.743 1.00 83.19 167 GLU A C 1
ATOM 1344 O O . GLU A 1 167 ? 10.824 -15.963 5.080 1.00 83.19 167 GLU A O 1
ATOM 1349 N N . ASN A 1 168 ? 9.124 -15.127 3.864 1.00 76.44 168 ASN A N 1
ATOM 1350 C CA . ASN A 1 168 ? 8.632 -16.408 3.363 1.00 76.44 168 ASN A CA 1
ATOM 1351 C C . ASN A 1 168 ? 9.651 -17.158 2.482 1.00 76.44 168 ASN A C 1
ATOM 1353 O O . ASN A 1 168 ? 9.548 -17.236 1.260 1.00 76.44 168 ASN A O 1
ATOM 1357 N N . THR A 1 169 ? 10.591 -17.819 3.144 1.00 55.62 169 THR A N 1
ATOM 1358 C CA . THR A 1 169 ? 11.652 -18.666 2.589 1.00 55.62 169 THR A CA 1
ATOM 1359 C C . THR A 1 169 ? 11.146 -20.005 2.021 1.00 55.62 169 THR A C 1
ATOM 1361 O O . THR A 1 169 ? 11.960 -20.819 1.586 1.00 55.62 169 THR A O 1
ATOM 1364 N N . GLY A 1 170 ? 9.823 -20.249 1.992 1.00 53.03 170 GLY A N 1
ATOM 1365 C CA . GLY A 1 170 ? 9.221 -21.547 1.643 1.00 53.03 170 GLY A CA 1
ATOM 1366 C C . GLY A 1 170 ? 8.016 -21.538 0.687 1.00 53.03 170 GLY A C 1
ATOM 1367 O O . GLY A 1 170 ? 7.450 -22.601 0.449 1.00 53.03 170 GLY A O 1
ATOM 1368 N N . GLY A 1 171 ? 7.606 -20.390 0.128 1.00 58.22 171 GLY A N 1
ATOM 1369 C CA . GLY A 1 171 ? 6.656 -20.333 -1.000 1.00 58.22 171 GLY A CA 1
ATOM 1370 C C . GLY A 1 171 ? 5.169 -20.605 -0.707 1.00 58.22 171 GLY A C 1
ATOM 1371 O O . GLY A 1 171 ? 4.394 -20.717 -1.647 1.00 58.22 171 GLY A O 1
ATOM 1372 N N . SER A 1 172 ? 4.732 -20.700 0.555 1.00 69.75 172 SER A N 1
ATOM 1373 C CA . SER A 1 172 ? 3.316 -20.978 0.883 1.00 69.75 172 SER A CA 1
ATOM 1374 C C . SER A 1 172 ? 2.423 -19.738 1.023 1.00 69.75 172 SER A C 1
ATOM 1376 O O . SER A 1 172 ? 1.205 -19.852 0.914 1.00 69.75 172 SER A O 1
ATOM 1378 N N . ASN A 1 173 ? 2.989 -18.552 1.260 1.00 83.06 173 ASN A N 1
ATOM 1379 C CA . ASN A 1 173 ? 2.232 -17.305 1.272 1.00 83.06 173 ASN A CA 1
ATOM 1380 C C . ASN A 1 173 ? 1.855 -16.893 -0.162 1.00 83.06 173 ASN A C 1
ATOM 1382 O O . ASN A 1 173 ? 2.721 -16.777 -1.039 1.00 83.06 173 ASN A O 1
ATOM 1386 N N . ALA A 1 174 ? 0.563 -16.651 -0.387 1.00 82.38 174 ALA A N 1
ATOM 1387 C CA . ALA A 1 174 ? 0.045 -16.280 -1.694 1.00 82.38 174 ALA A CA 1
ATOM 1388 C C . ALA A 1 174 ? 0.663 -14.967 -2.195 1.00 82.38 174 ALA A C 1
ATOM 1390 O O . ALA A 1 174 ? 1.126 -14.945 -3.328 1.00 82.38 174 ALA A O 1
ATOM 1391 N N . TRP A 1 175 ? 0.765 -13.918 -1.363 1.00 84.19 175 TRP A N 1
ATOM 1392 C CA . TRP A 1 175 ? 1.331 -12.608 -1.748 1.00 84.19 175 TRP A CA 1
ATOM 1393 C C . TRP A 1 175 ? 2.782 -12.698 -2.138 1.00 84.19 175 TRP A C 1
ATOM 1395 O O . TRP A 1 175 ? 3.165 -12.155 -3.168 1.00 84.19 175 TRP A O 1
ATOM 1405 N N . PHE A 1 176 ? 3.573 -13.458 -1.390 1.00 84.38 176 PHE A N 1
ATOM 1406 C CA . PHE A 1 176 ? 4.937 -13.754 -1.804 1.00 84.38 176 PHE A CA 1
ATOM 1407 C C . PHE A 1 176 ? 4.960 -14.417 -3.192 1.00 84.38 176 PHE A C 1
ATOM 1409 O O . PHE A 1 176 ? 5.714 -14.007 -4.074 1.00 84.38 176 PHE A O 1
ATOM 1416 N N . THR A 1 177 ? 4.104 -15.420 -3.404 1.00 81.56 177 THR A N 1
ATOM 1417 C CA . THR A 1 177 ? 4.031 -16.167 -4.667 1.00 81.56 177 THR A CA 1
ATOM 1418 C C . THR A 1 177 ? 3.579 -15.284 -5.827 1.00 81.56 177 THR A C 1
ATOM 1420 O O . THR A 1 177 ? 4.198 -15.318 -6.882 1.00 81.56 177 THR A O 1
ATOM 1423 N N . TRP A 1 178 ? 2.551 -14.456 -5.643 1.00 83.12 178 TRP A N 1
ATOM 1424 C CA . TRP A 1 178 ? 2.079 -13.521 -6.660 1.00 83.12 178 TRP A CA 1
ATOM 1425 C C . TRP A 1 178 ? 3.133 -12.460 -6.960 1.00 83.12 178 TR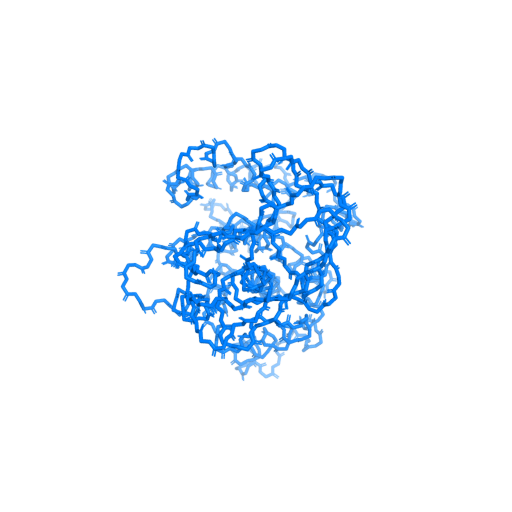P A C 1
ATOM 1427 O O . TRP A 1 178 ? 3.479 -12.299 -8.119 1.00 83.12 178 TRP A O 1
ATOM 1437 N N . ILE A 1 179 ? 3.727 -11.804 -5.955 1.00 79.81 179 ILE A N 1
ATOM 1438 C CA . ILE A 1 179 ? 4.781 -10.794 -6.170 1.00 79.81 179 ILE A CA 1
ATOM 1439 C C . ILE A 1 179 ? 5.941 -11.409 -6.969 1.00 79.81 179 ILE A C 1
ATOM 1441 O O . ILE A 1 179 ? 6.379 -10.850 -7.972 1.00 79.81 179 ILE A O 1
ATOM 1445 N N . THR A 1 180 ? 6.416 -12.593 -6.576 1.00 76.12 180 THR A N 1
ATOM 1446 C CA . THR A 1 180 ? 7.535 -13.255 -7.267 1.00 76.12 180 THR A CA 1
ATOM 1447 C C . THR A 1 180 ? 7.169 -13.748 -8.671 1.00 76.12 180 THR A C 1
ATOM 1449 O O . THR A 1 180 ? 7.956 -13.562 -9.602 1.00 76.12 180 THR A O 1
ATOM 1452 N N . ALA A 1 181 ? 5.981 -14.333 -8.859 1.00 74.31 181 ALA A N 1
ATOM 1453 C CA . ALA A 1 181 ? 5.519 -14.849 -10.150 1.00 74.31 181 ALA A CA 1
ATOM 1454 C C . ALA A 1 181 ? 5.179 -13.736 -11.149 1.00 74.31 181 ALA A C 1
ATOM 1456 O O . ALA A 1 181 ? 5.545 -13.824 -12.319 1.00 74.31 181 ALA A O 1
ATOM 1457 N N . THR A 1 182 ? 4.502 -12.688 -10.685 1.00 70.06 182 THR A N 1
ATOM 1458 C CA . THR A 1 182 ? 4.065 -11.544 -11.488 1.00 70.06 182 THR A CA 1
ATOM 1459 C C . THR A 1 182 ? 5.246 -10.704 -11.956 1.00 70.06 182 THR A C 1
ATOM 1461 O O . THR A 1 182 ? 5.232 -10.188 -13.071 1.00 70.06 182 THR A O 1
ATOM 1464 N N . ILE A 1 183 ? 6.279 -10.567 -11.121 1.00 64.94 183 ILE A N 1
ATOM 1465 C CA . ILE A 1 183 ? 7.339 -9.587 -11.361 1.00 64.94 183 ILE A CA 1
ATOM 1466 C C . ILE A 1 183 ? 8.615 -10.214 -11.934 1.00 64.94 183 ILE A C 1
ATOM 1468 O O . ILE A 1 183 ? 9.442 -9.501 -12.496 1.00 64.94 183 ILE A O 1
ATOM 1472 N N . GLY A 1 184 ? 8.799 -11.537 -11.829 1.00 55.62 184 GLY A N 1
ATOM 1473 C CA . GLY A 1 184 ? 9.893 -12.262 -12.491 1.00 55.62 184 GLY A CA 1
ATOM 1474 C C . GLY A 1 184 ? 11.301 -11.689 -12.245 1.00 55.62 184 GLY A C 1
ATOM 1475 O O . GLY A 1 184 ? 12.187 -11.870 -13.086 1.00 55.62 184 GLY A O 1
ATOM 1476 N N . GLY A 1 185 ? 11.507 -10.959 -11.137 1.00 55.53 185 GLY A N 1
ATOM 1477 C CA . GLY A 1 185 ? 12.716 -10.160 -10.920 1.00 55.53 185 GLY A CA 1
ATOM 1478 C C . GLY A 1 185 ? 12.718 -9.153 -9.759 1.00 55.53 185 GLY A C 1
ATOM 1479 O O . GLY A 1 185 ? 13.819 -8.780 -9.370 1.00 55.53 185 GLY A O 1
ATOM 1480 N N . ILE A 1 186 ? 11.571 -8.738 -9.187 1.00 60.75 186 ILE A N 1
ATOM 1481 C CA . ILE A 1 186 ? 11.562 -8.063 -7.868 1.00 60.75 186 ILE A CA 1
ATOM 1482 C C . ILE A 1 186 ? 11.971 -9.095 -6.839 1.00 60.75 186 ILE A C 1
ATOM 1484 O O . ILE A 1 186 ? 11.318 -10.132 -6.690 1.00 60.75 186 ILE A O 1
ATOM 1488 N N . GLU A 1 187 ? 13.025 -8.799 -6.094 1.00 71.25 187 GLU A N 1
ATOM 1489 C CA . GLU A 1 187 ? 13.135 -9.398 -4.780 1.00 71.25 187 GLU A CA 1
ATOM 1490 C C . GLU A 1 187 ? 12.097 -8.717 -3.892 1.00 71.25 187 GLU A C 1
ATOM 1492 O O . GLU A 1 187 ? 11.990 -7.497 -3.880 1.00 71.25 187 GLU A O 1
ATOM 1497 N N . VAL A 1 188 ? 11.344 -9.478 -3.100 1.00 76.69 188 VAL A N 1
ATOM 1498 C CA . VAL A 1 188 ? 10.391 -8.944 -2.103 1.00 76.69 188 VAL A CA 1
ATOM 1499 C C . VAL A 1 188 ? 11.059 -7.904 -1.171 1.00 76.69 188 VAL A C 1
ATOM 1501 O O . VAL A 1 188 ? 10.386 -7.064 -0.576 1.00 76.69 188 VAL A O 1
ATOM 1504 N N . SER A 1 189 ? 12.396 -7.905 -1.109 1.00 76.50 189 SER A N 1
ATOM 1505 C CA . SER A 1 189 ? 13.265 -6.908 -0.476 1.00 76.50 189 SER A CA 1
ATOM 1506 C C . SER A 1 189 ? 13.281 -5.511 -1.122 1.00 76.50 189 SER A C 1
ATOM 1508 O O . SER A 1 189 ? 13.679 -4.552 -0.461 1.00 76.50 189 SER A O 1
ATOM 1510 N N . GLU A 1 190 ? 12.848 -5.368 -2.373 1.00 77.62 190 GLU A N 1
ATOM 1511 C CA . GLU A 1 190 ? 12.808 -4.106 -3.123 1.00 77.62 190 GLU A CA 1
ATOM 1512 C C . GLU A 1 190 ? 11.502 -3.324 -2.929 1.00 77.62 190 GLU A C 1
ATOM 1514 O O . GLU A 1 190 ? 11.452 -2.133 -3.243 1.00 77.62 190 GLU A O 1
ATOM 1519 N N . MET A 1 191 ? 10.466 -3.968 -2.387 1.00 83.50 191 MET A N 1
ATOM 1520 C CA . MET A 1 191 ? 9.197 -3.328 -2.040 1.00 83.50 191 MET A CA 1
ATOM 1521 C C . MET A 1 191 ? 9.393 -2.317 -0.900 1.00 83.50 191 MET A C 1
ATOM 1523 O O . MET A 1 191 ? 10.057 -2.593 0.104 1.00 83.50 191 MET A O 1
ATOM 1527 N N . ASP A 1 192 ? 8.754 -1.152 -1.009 1.00 87.44 192 ASP A N 1
ATOM 1528 C CA . ASP A 1 192 ? 8.665 -0.178 0.077 1.00 87.44 192 ASP A CA 1
ATOM 1529 C C . ASP A 1 192 ? 7.554 -0.599 1.051 1.00 87.44 192 ASP A C 1
ATOM 1531 O O . ASP A 1 192 ? 6.435 -0.076 1.051 1.00 87.44 192 ASP A O 1
ATOM 1535 N N . TRP A 1 193 ? 7.877 -1.573 1.905 1.00 88.00 193 TRP A N 1
ATOM 1536 C CA . TRP A 1 193 ? 6.977 -2.084 2.945 1.00 88.00 193 TRP A CA 1
ATOM 1537 C C . TRP A 1 193 ? 6.535 -1.013 3.940 1.00 88.00 193 TRP A C 1
ATOM 1539 O O . TRP A 1 193 ? 5.465 -1.119 4.536 1.00 88.00 193 TRP A O 1
ATOM 1549 N N . LYS A 1 194 ? 7.327 0.052 4.108 1.00 88.38 194 LYS A N 1
ATOM 1550 C CA . LYS A 1 194 ? 6.937 1.187 4.941 1.00 88.38 194 LYS A CA 1
ATOM 1551 C C . LYS A 1 194 ? 5.758 1.921 4.304 1.00 88.38 194 LYS A C 1
ATOM 1553 O O . LYS A 1 194 ? 4.809 2.255 5.014 1.00 88.38 194 LYS A O 1
ATOM 1558 N N . ALA A 1 195 ? 5.807 2.177 2.998 1.00 89.81 195 ALA A N 1
ATOM 1559 C CA . ALA A 1 195 ? 4.696 2.789 2.277 1.00 89.81 195 ALA A CA 1
ATOM 1560 C C . ALA A 1 195 ? 3.429 1.921 2.353 1.00 89.81 195 ALA A C 1
ATOM 1562 O O . ALA A 1 195 ? 2.366 2.457 2.670 1.00 89.81 195 ALA A O 1
ATOM 1563 N N . VAL A 1 196 ? 3.558 0.596 2.196 1.00 91.44 196 VAL A N 1
ATOM 1564 C CA . VAL A 1 196 ? 2.441 -0.360 2.350 1.00 91.44 196 VAL A CA 1
ATOM 1565 C C . VAL A 1 196 ? 1.813 -0.255 3.745 1.00 91.44 196 VAL A C 1
ATOM 1567 O O . VAL A 1 196 ? 0.623 0.031 3.855 1.00 91.44 196 VAL A O 1
ATOM 1570 N N . LEU A 1 197 ? 2.615 -0.356 4.813 1.00 92.00 197 LEU A N 1
ATOM 1571 C CA . LEU A 1 197 ? 2.130 -0.256 6.197 1.00 92.00 197 LEU A CA 1
ATOM 1572 C C . LEU A 1 197 ? 1.484 1.104 6.507 1.00 92.00 197 LEU A C 1
ATOM 1574 O O . LEU A 1 197 ? 0.475 1.174 7.205 1.00 92.00 197 LEU A O 1
ATOM 1578 N N . LYS A 1 198 ? 2.033 2.209 5.984 1.00 91.75 198 LYS A N 1
ATOM 1579 C CA . LYS A 1 198 ? 1.405 3.534 6.131 1.00 91.75 198 LYS A CA 1
ATOM 1580 C C . LYS A 1 198 ? 0.068 3.603 5.397 1.00 91.75 198 LYS A C 1
ATOM 1582 O O . LYS A 1 198 ? -0.867 4.224 5.905 1.00 91.75 198 LYS A O 1
ATOM 1587 N N . SER A 1 199 ? -0.012 3.009 4.209 1.00 92.81 199 SER A N 1
ATOM 1588 C CA . SER A 1 199 ? -1.237 2.954 3.414 1.00 92.81 199 SER A CA 1
ATOM 1589 C C . SER A 1 199 ? -2.325 2.164 4.141 1.00 92.81 199 SER A C 1
ATOM 1591 O O . SER A 1 199 ? -3.449 2.659 4.244 1.00 92.81 199 SER A O 1
ATOM 1593 N N . ASP A 1 200 ? -1.978 1.016 4.731 1.00 93.12 200 ASP A N 1
ATOM 1594 C CA . ASP A 1 200 ? -2.865 0.194 5.565 1.00 93.12 200 ASP A CA 1
ATOM 1595 C C . ASP A 1 200 ? -3.487 1.005 6.704 1.00 93.12 200 ASP A C 1
ATOM 1597 O O . ASP A 1 200 ? -4.704 1.167 6.790 1.00 93.12 200 ASP A O 1
ATOM 1601 N N . VAL A 1 201 ? -2.650 1.614 7.549 1.00 93.31 201 VAL A N 1
ATOM 1602 C CA . VAL A 1 201 ? -3.124 2.353 8.730 1.00 93.31 201 VAL A CA 1
ATOM 1603 C C . VAL A 1 201 ? -3.996 3.541 8.346 1.00 93.31 201 VAL A C 1
ATOM 1605 O O . VAL A 1 201 ? -5.034 3.786 8.967 1.00 93.31 201 VAL A O 1
ATOM 1608 N N . LYS A 1 202 ? -3.604 4.291 7.310 1.00 94.62 202 LYS A N 1
ATOM 1609 C CA . LYS A 1 202 ? -4.418 5.401 6.806 1.00 94.62 202 LYS A CA 1
ATOM 1610 C C . LYS A 1 202 ? -5.759 4.896 6.277 1.00 94.62 202 LYS A C 1
ATOM 1612 O O . LYS A 1 202 ? -6.784 5.498 6.591 1.00 94.62 202 LYS A O 1
ATOM 1617 N N . GLY A 1 203 ? -5.759 3.797 5.524 1.00 93.31 203 GLY A N 1
ATOM 1618 C CA . GLY A 1 203 ? -6.968 3.150 5.021 1.00 93.31 203 GLY A CA 1
ATOM 1619 C C . GLY A 1 203 ? -7.888 2.713 6.151 1.00 93.31 203 GLY A C 1
ATOM 1620 O O . GLY A 1 203 ? -9.074 3.035 6.124 1.00 93.31 203 GLY A O 1
ATOM 1621 N N . ALA A 1 204 ? -7.332 2.098 7.196 1.00 93.00 204 ALA A N 1
ATOM 1622 C CA . ALA A 1 204 ? -8.070 1.701 8.386 1.00 93.00 204 ALA A CA 1
ATOM 1623 C C . ALA A 1 204 ? -8.731 2.877 9.096 1.00 93.00 204 ALA A C 1
ATOM 1625 O O . ALA A 1 204 ? -9.916 2.823 9.427 1.00 93.00 204 ALA A O 1
ATOM 1626 N N . ILE A 1 205 ? -7.991 3.966 9.307 1.00 92.31 205 ILE A N 1
ATOM 1627 C CA . ILE A 1 205 ? -8.530 5.159 9.960 1.00 92.31 205 ILE A CA 1
ATOM 1628 C C . ILE A 1 205 ? -9.623 5.790 9.095 1.00 92.31 205 ILE A C 1
ATOM 1630 O O . ILE A 1 205 ? -10.706 6.074 9.606 1.00 92.31 205 ILE A O 1
ATOM 1634 N N . VAL A 1 206 ? -9.381 5.991 7.793 1.00 91.56 206 VAL A N 1
ATOM 1635 C CA . VAL A 1 206 ? -10.385 6.580 6.893 1.00 91.56 206 VAL A CA 1
ATOM 1636 C C . VAL A 1 206 ? -11.630 5.703 6.847 1.00 91.56 206 VAL A C 1
ATOM 1638 O O . VAL A 1 206 ? -12.730 6.213 7.050 1.00 91.56 206 VAL A O 1
ATOM 1641 N N . GLY A 1 207 ? -11.467 4.397 6.644 1.00 88.25 207 GLY A N 1
ATOM 1642 C CA . GLY A 1 207 ? -12.580 3.463 6.556 1.00 88.25 207 GLY A CA 1
ATOM 1643 C C . GLY A 1 207 ? -13.407 3.406 7.843 1.00 88.25 207 GLY A C 1
ATOM 1644 O O . GLY A 1 207 ? -14.636 3.473 7.797 1.00 88.25 207 GLY A O 1
ATOM 1645 N N . SER A 1 208 ? -12.739 3.424 9.000 1.00 88.19 208 SER A N 1
ATOM 1646 C CA . SER A 1 208 ? -13.393 3.495 10.313 1.00 88.19 208 SER A CA 1
ATOM 1647 C C . SER A 1 208 ? -14.162 4.800 10.510 1.00 88.19 208 SER A C 1
ATOM 1649 O O . SER A 1 208 ? -15.287 4.778 11.002 1.00 88.19 208 SER A O 1
ATOM 1651 N N . VAL A 1 209 ? -13.596 5.947 10.108 1.00 86.19 209 VAL A N 1
ATOM 1652 C CA . VAL A 1 209 ? -14.294 7.244 10.176 1.00 86.19 209 VAL A CA 1
ATOM 1653 C C . VAL A 1 209 ? -15.552 7.219 9.312 1.00 86.19 209 VAL A C 1
ATOM 1655 O O . VAL A 1 209 ? -16.597 7.701 9.740 1.00 86.19 209 VAL A O 1
ATOM 1658 N N . GLN A 1 210 ? -15.475 6.646 8.112 1.00 82.69 210 GLN A N 1
ATOM 1659 C CA . GLN A 1 210 ? -16.617 6.576 7.202 1.00 82.69 210 GLN A CA 1
ATOM 1660 C C . GLN A 1 210 ? -17.745 5.693 7.757 1.00 82.69 210 GLN A C 1
ATOM 1662 O O . GLN A 1 210 ? -18.908 6.086 7.688 1.00 82.69 210 GLN A O 1
ATOM 1667 N N . ALA A 1 211 ? -17.409 4.570 8.394 1.00 79.44 211 ALA A N 1
ATOM 1668 C CA . ALA A 1 211 ? -18.381 3.754 9.122 1.00 79.44 211 ALA A CA 1
ATOM 1669 C C . ALA A 1 211 ? -18.958 4.483 10.357 1.00 79.44 211 ALA A C 1
ATOM 1671 O O . ALA A 1 211 ? -20.153 4.393 10.643 1.00 79.44 211 ALA A O 1
ATOM 1672 N N . PHE A 1 212 ? -18.134 5.271 11.060 1.00 73.62 212 PHE A N 1
ATOM 1673 C CA . PHE A 1 212 ? -18.542 6.038 12.241 1.00 73.62 212 PHE A CA 1
ATOM 1674 C C . PHE A 1 212 ? -19.546 7.154 11.910 1.00 73.62 212 PHE A C 1
ATOM 1676 O O . PHE A 1 212 ? -20.554 7.315 12.600 1.00 73.62 212 PHE A O 1
ATOM 1683 N N . VAL A 1 213 ? -19.307 7.918 10.836 1.00 58.22 213 VAL A N 1
ATOM 1684 C CA . VAL A 1 213 ? -20.181 9.030 10.407 1.00 58.22 213 VAL A CA 1
ATOM 1685 C C . VAL A 1 213 ? -21.581 8.538 10.026 1.00 58.22 213 VAL A C 1
ATOM 1687 O O . VAL A 1 213 ? -22.566 9.245 10.243 1.00 58.22 213 VAL A O 1
ATOM 1690 N N . ASN A 1 214 ? -21.693 7.296 9.555 1.00 60.84 214 ASN A N 1
ATOM 1691 C CA . ASN A 1 214 ? -22.968 6.676 9.204 1.00 60.84 214 ASN A CA 1
ATOM 1692 C C . ASN A 1 214 ? -23.740 6.113 10.420 1.00 60.84 214 ASN A C 1
ATOM 1694 O O . ASN A 1 214 ? -24.809 5.533 10.240 1.00 60.84 214 ASN A O 1
ATOM 1698 N N . LYS A 1 215 ? -23.252 6.334 11.657 1.00 62.22 215 LYS A N 1
ATOM 1699 C CA . LYS A 1 215 ? -23.839 5.850 12.927 1.00 62.22 215 LYS A CA 1
ATOM 1700 C C . LYS A 1 215 ? -24.010 4.329 12.985 1.00 62.22 215 LYS A C 1
ATOM 1702 O O . LYS A 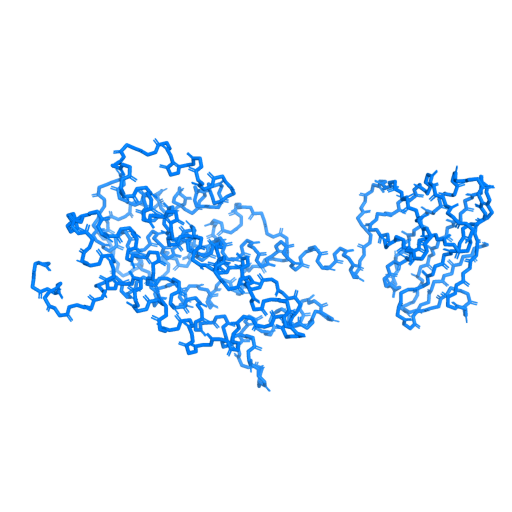1 215 ? -24.965 3.827 13.581 1.00 62.22 215 LYS A O 1
ATOM 1707 N N . GLU A 1 216 ? -23.106 3.600 12.349 1.00 61.94 216 GLU A N 1
ATOM 1708 C CA . GLU A 1 216 ? -23.195 2.149 12.279 1.00 61.94 216 GLU A CA 1
ATOM 1709 C C . GLU A 1 216 ? -22.657 1.486 13.568 1.00 61.94 216 GLU A C 1
ATOM 1711 O O . GLU A 1 216 ? -22.048 2.120 14.433 1.00 61.94 216 GLU A O 1
ATOM 1716 N N . THR A 1 217 ? -22.954 0.200 13.754 1.00 71.12 217 THR A N 1
ATOM 1717 C CA . THR A 1 217 ? -22.613 -0.564 14.968 1.00 71.12 217 THR A CA 1
ATOM 1718 C C . THR A 1 217 ? -21.092 -0.698 15.160 1.00 71.12 217 THR A C 1
ATOM 1720 O O . THR A 1 217 ? -20.329 -0.517 14.215 1.00 71.12 217 THR A O 1
ATOM 1723 N N . PHE A 1 218 ? -20.624 -1.098 16.353 1.00 71.62 218 PHE A N 1
ATOM 1724 C CA . PHE A 1 218 ? -19.198 -1.402 16.610 1.00 71.62 218 PHE A CA 1
ATOM 1725 C C . PHE A 1 218 ? -18.571 -2.287 15.523 1.00 71.62 218 PHE A C 1
ATOM 1727 O O . PHE A 1 218 ? -17.486 -1.999 15.024 1.00 71.62 218 PHE A O 1
ATOM 1734 N N . GLN A 1 219 ? -19.298 -3.326 15.113 1.00 76.81 219 GLN A N 1
ATOM 1735 C CA . GLN A 1 219 ? -18.857 -4.242 14.071 1.00 76.81 219 GLN A CA 1
ATOM 1736 C C . GLN A 1 219 ? -18.648 -3.542 12.722 1.00 76.81 219 GLN A C 1
ATOM 1738 O O . GLN A 1 219 ? -17.760 -3.908 11.962 1.00 76.81 219 GLN A O 1
ATOM 1743 N N . SER A 1 220 ? -19.424 -2.504 12.443 1.00 76.81 220 SER A N 1
ATOM 1744 C CA . SER A 1 220 ? -19.335 -1.747 11.198 1.00 76.81 220 SER A CA 1
ATOM 1745 C C . SER A 1 220 ? -18.095 -0.865 11.153 1.00 76.81 220 SER A C 1
ATOM 1747 O O . SER A 1 220 ? -17.468 -0.740 10.109 1.00 76.81 220 SER A O 1
ATOM 1749 N N . ILE A 1 221 ? -17.677 -0.322 12.300 1.00 82.38 221 ILE A N 1
ATOM 1750 C CA . ILE A 1 221 ? -16.419 0.425 12.415 1.00 82.38 221 ILE A CA 1
ATOM 1751 C C . ILE A 1 221 ? -15.227 -0.518 12.192 1.00 82.38 221 ILE A C 1
ATOM 1753 O O . ILE A 1 221 ? -14.308 -0.182 11.449 1.00 82.38 221 ILE A O 1
ATOM 1757 N N . VAL A 1 222 ? -15.275 -1.720 12.775 1.00 85.19 222 VAL A N 1
ATOM 1758 C CA . VAL A 1 222 ? -14.262 -2.774 12.587 1.00 85.19 222 VAL A CA 1
ATOM 1759 C C . VAL A 1 222 ? -14.171 -3.203 11.117 1.00 85.19 222 VAL A C 1
ATOM 1761 O O . VAL A 1 222 ? -13.081 -3.202 10.546 1.00 85.19 222 VAL A O 1
ATOM 1764 N N . VAL A 1 223 ? -15.310 -3.507 10.487 1.00 84.38 223 VAL A N 1
ATOM 1765 C CA . VAL A 1 223 ? -15.393 -3.883 9.065 1.00 84.38 223 VAL A CA 1
ATOM 1766 C C . VAL A 1 223 ? -14.933 -2.741 8.163 1.00 84.38 223 VAL A C 1
ATOM 1768 O O . VAL A 1 223 ? -14.143 -2.970 7.253 1.00 84.38 223 VAL A O 1
ATOM 1771 N N . GLY A 1 224 ? -15.365 -1.508 8.432 1.00 85.94 224 GLY A N 1
ATOM 1772 C CA . GLY A 1 224 ? -14.960 -0.333 7.666 1.00 85.94 224 GLY A CA 1
ATOM 1773 C C . GLY A 1 224 ? -13.455 -0.083 7.741 1.00 85.94 224 GLY A C 1
ATOM 1774 O O . GLY A 1 224 ? -12.832 0.199 6.719 1.00 85.94 224 GLY A O 1
ATOM 1775 N N . GLY A 1 225 ? -12.854 -0.246 8.923 1.00 87.88 225 GLY A N 1
ATOM 1776 C CA . GLY A 1 225 ? -11.406 -0.178 9.096 1.00 87.88 225 GLY A CA 1
ATOM 1777 C C . GLY A 1 225 ? -10.669 -1.264 8.314 1.00 87.88 225 GLY A C 1
ATOM 1778 O O . GLY A 1 225 ? -9.760 -0.960 7.545 1.00 87.88 225 GLY A O 1
ATOM 1779 N N . ALA A 1 226 ? -11.092 -2.521 8.435 1.00 89.00 226 ALA A N 1
ATOM 1780 C CA . ALA A 1 226 ? -10.468 -3.609 7.689 1.00 89.00 226 ALA A CA 1
ATOM 1781 C C . ALA A 1 226 ? -10.591 -3.411 6.167 1.00 89.00 226 ALA A C 1
ATOM 1783 O O . ALA A 1 226 ? -9.589 -3.486 5.462 1.00 89.00 226 ALA A O 1
ATOM 1784 N N . ALA A 1 227 ? -11.784 -3.072 5.667 1.00 88.19 227 ALA A N 1
ATOM 1785 C CA . ALA A 1 227 ? -12.032 -2.828 4.246 1.00 88.19 227 ALA A CA 1
ATOM 1786 C C . ALA A 1 227 ? -11.193 -1.672 3.693 1.00 88.19 227 ALA A C 1
ATOM 1788 O O . ALA A 1 227 ? -10.602 -1.786 2.619 1.00 88.19 227 ALA A O 1
ATOM 1789 N N . GLY A 1 228 ? -11.110 -0.571 4.444 1.00 90.81 228 GLY A N 1
ATOM 1790 C CA . GLY A 1 228 ? -10.287 0.571 4.072 1.00 90.81 228 GLY A CA 1
ATOM 1791 C C . GLY A 1 228 ? -8.804 0.219 3.986 1.00 90.81 228 GLY A C 1
ATOM 1792 O O . GLY A 1 228 ? -8.155 0.637 3.034 1.00 90.81 228 GLY A O 1
ATOM 1793 N N . SER A 1 229 ? -8.287 -0.563 4.938 1.00 93.75 229 SER A N 1
ATOM 1794 C CA . SER A 1 229 ? -6.888 -1.012 4.954 1.00 93.75 229 SER A CA 1
ATOM 1795 C C . SER A 1 229 ? -6.565 -1.961 3.803 1.00 93.75 229 SER A C 1
ATOM 1797 O O . SER A 1 229 ? -5.642 -1.697 3.039 1.00 93.75 229 SER A O 1
ATOM 1799 N N . ILE A 1 230 ? -7.375 -3.014 3.619 1.00 92.25 230 ILE A N 1
ATOM 1800 C CA . ILE A 1 230 ? -7.185 -4.005 2.549 1.00 92.25 230 ILE A CA 1
ATOM 1801 C C . ILE A 1 230 ? -7.069 -3.294 1.199 1.00 92.25 230 ILE A C 1
ATOM 1803 O O . ILE A 1 230 ? -6.125 -3.534 0.448 1.00 92.25 230 ILE A O 1
ATOM 1807 N N . ALA A 1 231 ? -7.991 -2.376 0.904 1.00 89.94 231 ALA A N 1
ATOM 1808 C CA . ALA A 1 231 ? -8.015 -1.660 -0.364 1.00 89.94 231 ALA A CA 1
ATOM 1809 C C . ALA A 1 231 ? -6.776 -0.780 -0.585 1.00 89.94 231 ALA A C 1
ATOM 1811 O O . ALA A 1 231 ? -6.244 -0.704 -1.695 1.00 89.94 231 ALA A O 1
ATOM 1812 N N . THR A 1 232 ? -6.301 -0.099 0.458 1.00 93.25 232 THR A N 1
ATOM 1813 C CA . THR A 1 232 ? -5.186 0.843 0.338 1.00 93.25 232 THR A CA 1
ATOM 1814 C C . THR A 1 232 ? -3.831 0.140 0.291 1.00 93.25 232 THR A C 1
ATOM 1816 O O . THR A 1 232 ? -2.967 0.600 -0.460 1.00 93.25 232 THR A O 1
ATOM 1819 N N . ALA A 1 233 ? -3.636 -0.985 0.989 1.00 92.88 233 ALA A N 1
ATOM 1820 C CA . ALA A 1 233 ? -2.456 -1.833 0.791 1.00 92.88 233 ALA A CA 1
ATOM 1821 C C . ALA A 1 233 ? -2.436 -2.493 -0.590 1.00 92.88 233 ALA A C 1
ATOM 1823 O O . ALA A 1 233 ? -1.418 -2.437 -1.276 1.00 92.88 233 ALA A O 1
ATOM 1824 N N . THR A 1 234 ? -3.568 -3.050 -1.023 1.00 90.00 234 THR A N 1
ATOM 1825 C CA . THR A 1 234 ? -3.751 -3.667 -2.350 1.00 90.00 234 THR A CA 1
ATOM 1826 C C . THR A 1 234 ? -3.377 -2.682 -3.465 1.00 90.00 234 THR A C 1
ATOM 1828 O O . THR A 1 234 ? -2.569 -2.996 -4.346 1.00 90.00 234 THR A O 1
ATOM 1831 N N . LYS A 1 235 ? -3.865 -1.435 -3.373 1.00 90.19 235 LYS A N 1
ATOM 1832 C CA . LYS A 1 235 ? -3.476 -0.339 -4.273 1.00 90.19 235 LYS A CA 1
ATOM 1833 C C . LYS A 1 235 ? -1.979 -0.039 -4.221 1.00 90.19 235 LYS A C 1
ATOM 1835 O O . LYS A 1 235 ? -1.351 0.078 -5.269 1.00 90.19 235 LYS A O 1
ATOM 1840 N N . GLU A 1 236 ? -1.417 0.128 -3.026 1.00 92.44 236 GLU A N 1
ATOM 1841 C CA . GLU A 1 236 ? -0.012 0.512 -2.856 1.00 92.44 236 GLU A CA 1
ATOM 1842 C C . GLU A 1 236 ? 0.935 -0.548 -3.434 1.00 92.44 236 GLU A C 1
ATOM 1844 O O . GLU A 1 236 ? 1.846 -0.214 -4.191 1.00 92.44 236 GLU A O 1
ATOM 1849 N N . ILE A 1 237 ? 0.671 -1.830 -3.169 1.00 89.88 237 ILE A N 1
ATOM 1850 C CA . ILE A 1 237 ? 1.446 -2.941 -3.733 1.00 89.88 237 ILE A CA 1
ATOM 1851 C C . ILE A 1 237 ? 1.361 -2.933 -5.257 1.00 89.88 237 ILE A C 1
ATOM 1853 O O . ILE A 1 237 ? 2.395 -2.994 -5.918 1.00 89.88 237 ILE A O 1
ATOM 1857 N N . SER A 1 238 ? 0.162 -2.787 -5.821 1.00 85.31 238 SER A N 1
ATOM 1858 C CA . SER A 1 238 ? -0.029 -2.749 -7.276 1.00 85.31 238 SER A CA 1
ATOM 1859 C C . SER A 1 238 ? 0.714 -1.595 -7.935 1.00 85.31 238 SER A C 1
ATOM 1861 O O . SER A 1 238 ? 1.356 -1.771 -8.966 1.00 85.31 238 SER A O 1
ATOM 1863 N N . VAL A 1 239 ? 0.686 -0.407 -7.325 1.00 86.31 239 VAL A N 1
ATOM 1864 C CA . VAL A 1 239 ? 1.427 0.759 -7.820 1.00 86.31 239 VAL A CA 1
ATOM 1865 C C . VAL A 1 239 ? 2.932 0.491 -7.816 1.00 86.31 239 VAL A C 1
ATOM 1867 O O . VAL A 1 239 ? 3.608 0.822 -8.793 1.00 86.31 239 VAL A O 1
ATOM 1870 N N . GLN A 1 240 ? 3.465 -0.120 -6.755 1.00 87.88 240 GLN A N 1
ATOM 1871 C CA . GLN A 1 240 ? 4.885 -0.467 -6.675 1.00 87.88 240 GLN A CA 1
ATOM 1872 C C . GLN A 1 240 ? 5.271 -1.547 -7.695 1.00 87.88 240 GLN A C 1
ATOM 1874 O O . GLN A 1 240 ? 6.256 -1.371 -8.413 1.00 87.88 240 GLN A O 1
ATOM 1879 N N . VAL A 1 241 ? 4.464 -2.604 -7.822 1.00 82.88 241 VAL A N 1
ATOM 1880 C CA . VAL A 1 241 ? 4.609 -3.673 -8.824 1.00 82.88 241 VAL A CA 1
ATOM 1881 C C . VAL A 1 241 ? 4.607 -3.092 -10.233 1.00 82.88 241 VAL A C 1
ATOM 1883 O O . VAL A 1 241 ? 5.536 -3.325 -11.003 1.00 82.88 241 VAL A O 1
ATOM 1886 N N . PHE A 1 242 ? 3.604 -2.281 -10.568 1.00 79.88 242 PHE A N 1
ATOM 1887 C CA . PHE A 1 242 ? 3.489 -1.658 -11.879 1.00 79.88 242 PHE A CA 1
ATOM 1888 C C . PHE A 1 242 ? 4.668 -0.741 -12.173 1.00 79.88 242 PHE A C 1
ATOM 1890 O O . PHE A 1 242 ? 5.244 -0.814 -13.254 1.00 79.88 242 PHE A O 1
ATOM 1897 N N . LYS A 1 243 ? 5.066 0.100 -11.213 1.00 78.94 243 LYS A N 1
ATOM 1898 C CA . LYS A 1 243 ? 6.234 0.971 -11.358 1.00 78.94 243 LYS A CA 1
ATOM 1899 C C . LYS A 1 243 ? 7.502 0.158 -11.596 1.00 78.94 243 LYS A C 1
ATOM 1901 O O . LYS A 1 243 ? 8.283 0.497 -12.478 1.00 78.94 243 LYS A O 1
ATOM 1906 N N . PHE A 1 244 ? 7.691 -0.937 -10.869 1.00 76.25 244 PHE A N 1
ATOM 1907 C CA . PHE A 1 244 ? 8.831 -1.805 -11.111 1.00 76.25 244 PHE A CA 1
ATOM 1908 C C . PHE A 1 244 ? 8.766 -2.466 -12.483 1.00 76.25 244 PHE A C 1
ATOM 1910 O O . PHE A 1 244 ? 9.777 -2.492 -13.174 1.00 76.25 244 PHE A O 1
ATOM 1917 N N . LEU A 1 245 ? 7.609 -2.972 -12.911 1.00 70.44 245 LEU A N 1
ATOM 1918 C CA . LEU A 1 245 ? 7.434 -3.558 -14.242 1.00 70.44 245 LEU A CA 1
ATOM 1919 C C . LEU A 1 245 ? 7.668 -2.523 -15.353 1.00 70.44 245 LEU A C 1
ATOM 1921 O O . LEU A 1 245 ? 8.250 -2.843 -16.384 1.00 70.44 245 LEU A O 1
ATOM 1925 N N . GLN A 1 246 ? 7.299 -1.260 -15.143 1.00 67.50 246 GLN A N 1
ATOM 1926 C CA . GLN A 1 246 ? 7.690 -0.169 -16.042 1.00 67.50 246 GLN A CA 1
ATOM 1927 C C . GLN A 1 246 ? 9.206 0.039 -16.049 1.00 67.50 246 GLN A C 1
ATOM 1929 O O . GLN A 1 246 ? 9.814 0.225 -17.102 1.00 67.50 246 GLN A O 1
ATOM 1934 N N . ASP A 1 247 ? 9.829 -0.000 -14.875 1.00 67.56 247 ASP A N 1
ATOM 1935 C CA . ASP A 1 247 ? 11.263 0.204 -14.742 1.00 67.56 247 ASP A CA 1
ATOM 1936 C C . ASP A 1 247 ? 12.067 -0.997 -15.281 1.00 67.56 247 ASP A C 1
ATOM 1938 O O . ASP A 1 247 ? 13.198 -0.821 -15.736 1.00 67.56 247 ASP A O 1
ATOM 1942 N N . THR A 1 248 ? 11.545 -2.222 -15.231 1.00 61.62 248 THR A N 1
ATOM 1943 C CA . THR A 1 248 ? 12.293 -3.455 -15.538 1.00 61.62 248 THR A CA 1
ATOM 1944 C C . THR A 1 248 ? 11.858 -4.169 -16.805 1.00 61.62 248 THR A C 1
ATOM 1946 O O . THR A 1 248 ? 12.724 -4.690 -17.504 1.00 61.62 248 THR A O 1
ATOM 1949 N N . ASP A 1 249 ? 10.571 -4.152 -17.141 1.00 55.09 249 ASP A N 1
ATOM 1950 C CA . ASP A 1 249 ? 9.956 -5.082 -18.088 1.00 55.09 249 ASP A CA 1
ATOM 1951 C C . ASP A 1 249 ? 9.535 -4.434 -19.418 1.00 55.09 249 ASP A C 1
ATOM 1953 O O . ASP A 1 249 ? 9.414 -5.125 -20.437 1.00 55.09 249 ASP A O 1
ATOM 1957 N N . GLY A 1 250 ? 9.361 -3.109 -19.470 1.00 52.19 250 GLY A N 1
ATOM 1958 C CA . GLY A 1 250 ? 9.021 -2.447 -20.725 1.00 52.19 250 GLY A CA 1
ATOM 1959 C C . GLY A 1 250 ? 8.782 -0.946 -20.653 1.00 52.19 250 GLY A C 1
ATOM 1960 O O . GLY A 1 250 ? 8.361 -0.382 -19.651 1.00 52.19 250 GLY A O 1
ATOM 1961 N N . LEU A 1 251 ? 9.021 -0.304 -21.797 1.00 55.62 251 LEU A N 1
ATOM 1962 C CA . LEU A 1 251 ? 8.855 1.130 -21.977 1.00 55.62 251 LEU A CA 1
ATOM 1963 C C . LEU A 1 251 ? 7.389 1.526 -22.053 1.00 55.62 251 LEU A C 1
ATOM 1965 O O . LEU A 1 251 ? 6.629 1.029 -22.889 1.00 55.62 251 LEU A O 1
ATOM 1969 N N . LEU A 1 252 ? 7.036 2.537 -21.277 1.00 57.03 252 LEU A N 1
ATOM 1970 C CA . LEU A 1 252 ? 5.776 3.240 -21.395 1.00 57.03 252 LEU A CA 1
ATOM 1971 C C . LEU A 1 252 ? 5.638 3.900 -22.775 1.00 57.03 252 LEU A C 1
ATOM 1973 O O . LEU A 1 252 ? 6.601 4.396 -23.367 1.00 57.03 252 LEU A O 1
ATOM 1977 N N . THR A 1 253 ? 4.411 3.965 -23.289 1.00 54.16 253 THR A N 1
ATOM 1978 C CA . THR A 1 253 ? 4.098 4.775 -24.472 1.00 54.16 253 THR A CA 1
ATOM 1979 C C . THR A 1 253 ? 4.317 6.264 -24.174 1.00 54.16 253 THR A C 1
ATOM 1981 O O . THR A 1 253 ? 4.050 6.728 -23.062 1.00 54.16 253 THR A O 1
ATOM 1984 N N . GLY A 1 254 ? 4.792 7.023 -25.167 1.00 53.19 254 GLY A N 1
ATOM 1985 C CA . GLY A 1 254 ? 5.056 8.462 -25.048 1.00 53.19 254 GLY A CA 1
ATOM 1986 C C . GLY A 1 254 ? 6.543 8.824 -25.074 1.00 53.19 254 GLY A C 1
ATOM 1987 O O . GLY A 1 254 ? 7.386 7.992 -25.413 1.00 53.19 254 GLY A O 1
ATOM 1988 N N . GLY A 1 255 ? 6.835 10.090 -24.761 1.00 66.19 255 GLY A N 1
ATOM 1989 C CA . GLY A 1 255 ? 8.183 10.657 -24.758 1.00 66.19 255 GLY A CA 1
ATOM 1990 C C . GLY A 1 255 ? 8.707 10.957 -23.351 1.00 66.19 255 GLY A C 1
ATOM 1991 O O . GLY A 1 255 ? 7.929 11.370 -22.494 1.00 66.19 255 GLY A O 1
ATOM 1992 N N . GLU A 1 256 ? 10.012 10.809 -23.125 1.00 79.56 256 GLU A N 1
ATOM 1993 C CA . GLU A 1 256 ? 10.720 11.378 -21.969 1.00 79.56 256 GLU A CA 1
ATOM 1994 C C . GLU A 1 256 ? 11.874 12.284 -22.399 1.00 79.56 256 GLU A C 1
ATOM 1996 O O . GLU A 1 256 ? 12.524 12.050 -23.419 1.00 79.56 256 GLU A O 1
ATOM 2001 N N . ALA A 1 257 ? 12.138 13.319 -21.600 1.00 81.56 257 ALA A N 1
ATOM 2002 C CA . ALA A 1 257 ? 13.373 14.084 -21.679 1.00 81.56 257 ALA A CA 1
ATOM 2003 C C . ALA A 1 257 ? 14.395 13.484 -20.705 1.00 81.56 257 ALA A C 1
ATOM 2005 O O . ALA A 1 257 ? 14.085 13.276 -19.531 1.00 81.56 257 ALA A O 1
ATOM 2006 N N . ALA A 1 258 ? 15.608 13.218 -21.183 1.00 79.75 258 ALA A N 1
ATOM 2007 C CA . ALA A 1 258 ? 16.689 12.672 -20.374 1.00 79.75 258 ALA A CA 1
ATOM 2008 C C . ALA A 1 258 ? 17.826 13.690 -20.222 1.00 79.75 258 ALA A C 1
ATOM 2010 O O . ALA A 1 258 ? 18.309 14.266 -21.198 1.00 79.75 258 ALA A O 1
ATOM 2011 N N . VAL A 1 259 ? 18.265 13.878 -18.979 1.00 81.62 259 VAL A N 1
ATOM 2012 C CA . VAL A 1 259 ? 19.440 14.673 -18.609 1.00 81.62 259 VAL A CA 1
ATOM 2013 C C . VAL A 1 259 ? 20.465 13.697 -18.046 1.00 81.62 259 VAL A C 1
ATOM 2015 O O . VAL A 1 259 ? 20.224 13.086 -17.007 1.00 81.62 259 VAL A O 1
ATOM 2018 N N . ALA A 1 260 ? 21.567 13.509 -18.768 1.00 77.44 260 ALA A N 1
ATOM 2019 C CA . ALA A 1 260 ? 22.671 12.651 -18.363 1.00 77.44 260 ALA A CA 1
ATOM 2020 C C . ALA A 1 260 ? 23.825 13.518 -17.853 1.00 77.44 260 ALA A C 1
ATOM 2022 O O . ALA A 1 260 ? 24.500 14.205 -18.627 1.00 77.44 260 ALA A O 1
ATOM 2023 N N . GLU A 1 261 ? 24.016 13.508 -16.538 1.00 76.44 261 GLU A N 1
ATOM 2024 C CA . GLU A 1 261 ? 25.081 14.245 -15.861 1.00 76.44 261 GLU A CA 1
ATOM 2025 C C . GLU A 1 261 ? 26.358 13.403 -15.772 1.00 76.44 261 GLU A C 1
ATOM 2027 O O . GLU A 1 261 ? 26.353 12.187 -15.994 1.00 76.44 261 GLU A O 1
ATOM 2032 N N . ALA A 1 262 ? 27.477 14.051 -15.441 1.00 67.62 262 ALA A N 1
ATOM 2033 C CA . ALA A 1 262 ? 28.733 13.346 -15.231 1.00 67.62 262 ALA A CA 1
ATOM 2034 C C . ALA A 1 262 ? 28.568 12.272 -14.140 1.00 67.62 262 ALA A C 1
ATOM 2036 O O . ALA A 1 262 ? 28.087 12.556 -13.045 1.00 67.62 262 ALA A O 1
ATOM 2037 N N . SER A 1 263 ? 28.978 11.043 -14.453 1.00 65.75 263 SER A N 1
ATOM 2038 C CA . SER A 1 263 ? 28.908 9.853 -13.588 1.00 65.75 263 SER A CA 1
ATOM 2039 C C . SER A 1 263 ? 27.515 9.248 -13.388 1.00 65.75 263 SER A C 1
ATOM 2041 O O . SER A 1 263 ? 27.388 8.316 -12.597 1.00 65.75 263 SER A O 1
ATOM 2043 N N . ASN A 1 264 ? 26.480 9.715 -14.099 1.00 70.56 264 ASN A N 1
ATOM 2044 C CA . ASN A 1 264 ? 25.118 9.215 -13.900 1.00 70.56 264 ASN A CA 1
ATOM 2045 C C . ASN A 1 264 ? 24.347 9.055 -15.221 1.00 70.56 264 ASN A C 1
ATOM 2047 O O . ASN A 1 264 ? 23.744 10.000 -15.733 1.00 70.56 264 ASN A O 1
ATOM 2051 N N . ALA A 1 265 ? 24.355 7.838 -15.777 1.00 79.31 265 ALA A N 1
ATOM 2052 C CA . ALA A 1 265 ? 23.509 7.508 -16.920 1.00 79.31 265 ALA A CA 1
ATOM 2053 C C . ALA A 1 265 ? 22.038 7.418 -16.482 1.00 79.31 265 ALA A C 1
ATOM 2055 O O . ALA A 1 265 ? 21.698 6.716 -15.528 1.00 79.31 265 ALA A O 1
ATOM 2056 N N . LYS A 1 266 ? 21.145 8.110 -17.195 1.00 84.19 266 LYS A N 1
ATOM 2057 C CA . LYS A 1 266 ? 19.712 8.104 -16.877 1.00 84.19 266 LYS A CA 1
ATOM 2058 C C . LYS A 1 266 ? 19.063 6.830 -17.418 1.00 84.19 266 LYS A C 1
ATOM 2060 O O . LYS A 1 266 ? 19.099 6.573 -18.618 1.00 84.19 266 LYS A O 1
ATOM 2065 N N . LYS A 1 267 ? 18.428 6.042 -16.551 1.00 85.56 267 LYS A N 1
ATOM 2066 C CA . LYS A 1 267 ? 17.601 4.902 -16.972 1.00 85.56 267 LYS A CA 1
ATOM 2067 C C . LYS A 1 267 ? 16.361 5.392 -17.729 1.00 85.56 267 LYS A C 1
ATOM 2069 O O . LYS A 1 267 ? 15.681 6.296 -17.238 1.00 85.56 267 LYS A O 1
ATOM 2074 N N . VAL A 1 268 ? 16.100 4.813 -18.900 1.00 83.56 268 VAL A N 1
ATOM 2075 C CA . VAL A 1 268 ? 14.941 5.156 -19.744 1.00 83.56 268 VAL A CA 1
ATOM 2076 C C . VAL A 1 268 ? 13.721 4.308 -19.415 1.00 83.56 268 VAL A C 1
ATOM 2078 O O . VAL A 1 268 ? 13.832 3.115 -19.139 1.00 83.56 268 VAL A O 1
ATOM 2081 N N . THR A 1 269 ? 12.555 4.945 -19.466 1.00 77.25 269 THR A N 1
ATOM 2082 C CA . THR A 1 269 ? 11.249 4.377 -19.108 1.00 77.25 269 THR A CA 1
ATOM 2083 C C . THR A 1 269 ? 10.199 4.564 -20.205 1.00 77.25 269 THR A C 1
ATOM 2085 O O . THR A 1 269 ? 9.122 3.977 -20.116 1.00 77.25 269 THR A O 1
ATOM 2088 N N . LYS A 1 270 ? 10.468 5.361 -21.255 1.00 80.00 270 LYS A N 1
ATOM 2089 C CA . LYS A 1 270 ? 9.510 5.684 -22.334 1.00 80.00 270 LYS A CA 1
ATOM 2090 C C . LYS A 1 270 ? 10.046 5.308 -23.711 1.00 80.00 270 LYS A C 1
ATOM 2092 O O . LYS A 1 270 ? 11.228 5.463 -23.989 1.00 80.00 270 LYS A O 1
ATOM 2097 N N . ARG A 1 271 ? 9.158 4.869 -24.614 1.00 83.56 271 ARG A N 1
ATOM 2098 C CA . ARG A 1 271 ? 9.532 4.409 -25.968 1.00 83.56 271 ARG A CA 1
ATOM 2099 C C . ARG A 1 271 ? 10.325 5.447 -26.745 1.00 83.56 271 ARG A C 1
ATOM 2101 O O . ARG A 1 271 ? 11.214 5.071 -27.498 1.00 83.56 271 ARG A O 1
ATOM 2108 N N . VAL A 1 272 ? 10.000 6.724 -26.583 1.00 87.06 272 VAL A N 1
ATOM 2109 C CA . VAL A 1 272 ? 10.714 7.823 -27.229 1.00 87.06 272 VAL A CA 1
ATOM 2110 C C . VAL A 1 272 ? 11.492 8.594 -26.171 1.00 87.06 272 VAL A C 1
ATOM 2112 O O . VAL A 1 272 ? 10.924 9.085 -25.203 1.00 87.06 272 VAL A O 1
ATOM 2115 N N . VAL A 1 273 ? 12.793 8.735 -26.372 1.00 89.62 273 VAL A N 1
ATOM 2116 C CA . VAL A 1 273 ? 13.713 9.381 -25.440 1.00 89.62 273 VAL A CA 1
ATOM 2117 C C . VAL A 1 273 ? 14.387 10.534 -26.157 1.00 89.62 273 VAL A C 1
ATOM 2119 O O . VAL A 1 273 ? 15.018 10.354 -27.197 1.00 89.62 273 VAL A O 1
ATOM 2122 N N . ASN A 1 274 ? 14.276 11.726 -25.592 1.00 92.12 274 ASN A N 1
ATOM 2123 C CA . ASN A 1 274 ? 14.982 12.910 -26.044 1.00 92.12 274 ASN A CA 1
ATOM 2124 C C . ASN A 1 274 ? 16.050 13.285 -25.012 1.00 92.12 274 ASN A C 1
ATOM 2126 O O . ASN A 1 274 ? 15.737 13.869 -23.977 1.00 92.12 274 ASN A O 1
ATOM 2130 N N . VAL A 1 275 ? 17.311 12.952 -25.276 1.00 91.56 275 VAL A N 1
ATOM 2131 C CA . VAL A 1 275 ? 18.432 13.349 -24.417 1.00 91.56 275 VAL A CA 1
ATOM 2132 C C . VAL A 1 275 ? 18.722 14.827 -24.659 1.00 91.56 275 VAL A C 1
ATOM 2134 O O . VAL A 1 275 ? 19.258 15.193 -25.703 1.00 91.56 275 VAL A O 1
ATOM 2137 N N . THR A 1 276 ? 18.332 15.688 -23.720 1.00 90.31 276 THR A N 1
ATOM 2138 C CA . THR A 1 276 ? 18.472 17.150 -23.840 1.00 90.31 276 THR A CA 1
ATOM 2139 C C . THR A 1 276 ? 19.831 17.646 -23.362 1.00 90.31 276 THR A C 1
ATOM 2141 O O . THR A 1 276 ? 20.312 18.669 -23.839 1.00 90.31 276 THR A O 1
ATOM 2144 N N . THR A 1 277 ? 20.463 16.906 -22.451 1.00 87.25 277 THR A N 1
ATOM 2145 C CA . THR A 1 277 ? 21.800 17.200 -21.929 1.00 87.25 277 THR A CA 1
ATOM 2146 C C . THR A 1 277 ? 22.577 15.903 -21.821 1.00 87.25 277 THR A C 1
ATOM 2148 O O . THR A 1 277 ? 22.065 14.921 -21.281 1.00 87.25 277 THR A O 1
ATOM 2151 N N . CYS A 1 278 ? 23.810 15.911 -22.315 1.00 85.56 278 CYS A N 1
ATOM 2152 C CA . CYS A 1 278 ? 24.675 14.747 -22.315 1.00 85.56 278 CYS A CA 1
ATOM 2153 C C . CYS A 1 278 ? 26.103 15.167 -21.986 1.00 85.56 278 CYS A C 1
ATOM 2155 O O . CYS A 1 278 ? 26.732 15.869 -22.775 1.00 85.56 278 CYS A O 1
ATOM 2157 N N . ALA A 1 279 ? 26.595 14.796 -20.805 1.00 81.00 279 ALA A N 1
ATOM 2158 C CA . ALA A 1 279 ? 28.005 14.957 -20.474 1.00 81.00 279 ALA A CA 1
ATOM 2159 C C . ALA A 1 279 ? 28.851 13.920 -21.237 1.00 81.00 279 ALA A C 1
ATOM 2161 O O . ALA A 1 279 ? 28.415 12.786 -21.435 1.00 81.00 279 ALA A O 1
ATOM 2162 N N . SER A 1 280 ? 30.069 14.294 -21.642 1.00 75.94 280 SER A N 1
ATOM 2163 C CA . SER A 1 280 ? 30.978 13.406 -22.382 1.00 75.94 280 SER A CA 1
ATOM 2164 C C . SER A 1 280 ? 31.179 12.068 -21.661 1.00 75.94 280 SER A C 1
ATOM 2166 O O . SER A 1 280 ? 31.533 12.040 -20.482 1.00 75.94 280 SER A O 1
ATOM 2168 N N . GLY A 1 281 ? 30.926 10.964 -22.370 1.00 69.50 281 GLY A N 1
ATOM 2169 C CA . GLY A 1 281 ? 31.036 9.600 -21.844 1.00 69.50 281 GLY A CA 1
ATOM 2170 C C . GLY A 1 281 ? 29.786 9.063 -21.138 1.00 69.50 281 GLY A C 1
ATOM 2171 O O . GLY A 1 281 ? 29.745 7.870 -20.837 1.00 69.50 281 GLY A O 1
ATOM 2172 N N . TYR A 1 282 ? 28.752 9.883 -20.940 1.00 79.19 282 TYR A N 1
ATOM 2173 C CA . TYR A 1 282 ? 27.507 9.516 -20.259 1.00 79.19 282 TYR A CA 1
ATOM 2174 C C . TYR A 1 282 ? 26.317 9.596 -21.218 1.00 79.19 282 TYR A C 1
ATOM 2176 O O . TYR A 1 282 ? 26.437 10.098 -22.329 1.00 79.19 282 TYR A O 1
ATOM 2184 N N . GLY A 1 283 ? 25.169 9.046 -20.840 1.00 85.25 283 GLY A N 1
ATOM 2185 C CA . GLY A 1 283 ? 23.979 9.057 -21.685 1.00 85.25 283 GLY A CA 1
ATOM 2186 C C . GLY A 1 283 ? 22.823 8.366 -20.987 1.00 85.25 283 GLY A C 1
ATOM 2187 O O . GLY A 1 283 ? 22.504 8.701 -19.846 1.00 85.25 283 GLY A O 1
ATOM 2188 N N . VAL A 1 284 ? 22.194 7.404 -21.651 1.00 90.44 284 VAL A N 1
ATOM 2189 C CA . VAL A 1 284 ? 21.057 6.683 -21.073 1.00 90.44 284 VAL A CA 1
ATOM 2190 C C . VAL A 1 284 ? 21.301 5.186 -20.990 1.00 90.44 284 VAL A C 1
ATOM 2192 O O . VAL A 1 284 ? 22.047 4.621 -21.786 1.00 90.44 284 VAL A O 1
ATOM 2195 N N . THR A 1 285 ? 20.646 4.540 -20.033 1.00 91.12 285 THR A N 1
ATOM 2196 C CA . THR A 1 285 ? 20.637 3.082 -19.901 1.00 91.12 285 THR A CA 1
ATOM 2197 C C . THR A 1 285 ? 19.298 2.558 -20.400 1.00 91.12 285 THR A C 1
ATOM 2199 O O . THR A 1 285 ? 18.260 2.930 -19.847 1.00 91.12 285 THR A O 1
ATOM 2202 N N . LEU A 1 286 ? 19.322 1.720 -21.443 1.00 88.69 286 LEU A N 1
ATOM 2203 C CA . LEU A 1 286 ? 18.147 1.022 -21.979 1.00 88.69 286 LEU A CA 1
ATOM 2204 C C . LEU A 1 286 ? 17.510 0.152 -20.892 1.00 88.69 286 LEU A C 1
ATOM 2206 O O . LEU A 1 286 ? 18.243 -0.346 -20.037 1.00 88.69 286 LEU A O 1
ATOM 2210 N N . PRO A 1 287 ? 16.187 -0.090 -20.910 1.00 85.25 287 PRO A N 1
ATOM 2211 C CA . PRO A 1 287 ? 15.598 -1.047 -19.982 1.00 85.25 287 PRO A CA 1
ATOM 2212 C C . PRO A 1 287 ? 16.073 -2.465 -20.327 1.00 85.25 287 PRO A C 1
ATOM 2214 O O . PRO A 1 287 ? 16.827 -2.676 -21.286 1.00 85.25 287 PRO A O 1
ATOM 2217 N N . LYS A 1 288 ? 15.614 -3.456 -19.563 1.00 84.50 288 LYS A N 1
ATOM 2218 C CA . LYS A 1 288 ? 15.933 -4.848 -19.865 1.00 84.50 288 LYS A CA 1
ATOM 2219 C C . LYS A 1 288 ? 15.406 -5.235 -21.253 1.00 84.50 288 LYS A C 1
ATOM 2221 O O . LYS A 1 288 ? 14.293 -4.882 -21.658 1.00 84.50 288 LYS A O 1
ATOM 2226 N N . ALA A 1 289 ? 16.230 -5.939 -22.010 1.00 81.62 289 ALA A N 1
ATOM 2227 C CA . ALA A 1 289 ? 15.931 -6.429 -23.338 1.00 81.62 289 ALA A CA 1
ATOM 2228 C C . ALA A 1 289 ? 14.905 -7.562 -23.240 1.00 81.62 289 ALA A C 1
ATOM 2230 O O . ALA A 1 289 ? 15.220 -8.674 -22.814 1.00 81.62 289 ALA A O 1
ATOM 2231 N N . LYS A 1 290 ? 13.684 -7.296 -23.709 1.00 80.00 290 LYS A N 1
ATOM 2232 C CA . LYS A 1 290 ? 12.601 -8.277 -23.844 1.00 80.00 290 LYS A CA 1
ATOM 2233 C C . LYS A 1 290 ? 12.100 -8.306 -25.282 1.00 80.00 290 LYS A C 1
ATOM 2235 O O . LYS A 1 290 ? 11.970 -7.251 -25.904 1.00 80.00 290 LYS A O 1
ATOM 2240 N N . ALA A 1 291 ? 11.839 -9.503 -25.803 1.00 81.06 291 ALA A N 1
ATOM 2241 C CA . ALA A 1 291 ? 11.357 -9.676 -27.169 1.00 81.06 291 ALA A CA 1
ATOM 2242 C C . ALA A 1 291 ? 10.119 -8.796 -27.436 1.00 81.06 291 ALA A C 1
ATOM 2244 O O . ALA A 1 291 ? 9.155 -8.820 -26.673 1.00 81.06 291 ALA A O 1
ATOM 2245 N N . GLY A 1 292 ? 10.162 -8.008 -28.511 1.00 78.06 292 GLY A N 1
ATOM 2246 C CA . GLY A 1 292 ? 9.119 -7.053 -28.891 1.00 78.06 292 GLY A CA 1
ATOM 2247 C C . GLY A 1 292 ? 9.338 -5.617 -28.398 1.00 78.06 292 GLY A C 1
ATOM 2248 O O . GLY A 1 292 ? 8.626 -4.719 -28.850 1.00 78.06 292 GLY A O 1
ATOM 2249 N N . ASN A 1 293 ? 10.323 -5.358 -27.529 1.00 84.19 293 ASN A N 1
ATOM 2250 C CA . ASN A 1 293 ? 10.621 -3.995 -27.089 1.00 84.19 293 ASN A CA 1
ATOM 2251 C C . ASN A 1 293 ? 11.252 -3.153 -28.210 1.00 84.19 293 ASN A C 1
ATOM 2253 O O . ASN A 1 293 ? 12.074 -3.634 -28.994 1.00 84.19 293 ASN A O 1
ATOM 2257 N N . ALA A 1 294 ? 10.897 -1.864 -28.229 1.00 89.44 294 ALA A N 1
ATOM 2258 C CA . ALA A 1 294 ? 11.484 -0.859 -29.108 1.00 89.44 294 ALA A CA 1
ATOM 2259 C C . ALA A 1 294 ? 11.711 0.464 -28.357 1.00 89.44 294 ALA A C 1
ATOM 2261 O O . ALA A 1 294 ? 10.806 0.945 -27.667 1.00 89.44 294 ALA A O 1
ATOM 2262 N N . VAL A 1 295 ? 12.899 1.051 -28.521 1.00 91.38 295 VAL A N 1
ATOM 2263 C CA . VAL A 1 295 ? 13.297 2.354 -27.963 1.00 91.38 295 VAL A CA 1
ATOM 2264 C C . VAL A 1 295 ? 13.842 3.236 -29.070 1.00 91.38 295 VAL A C 1
ATOM 2266 O O . VAL A 1 295 ? 14.662 2.805 -29.874 1.00 91.38 295 VAL A O 1
ATOM 2269 N N . PHE A 1 296 ? 13.432 4.493 -29.078 1.00 93.06 296 PHE A N 1
ATOM 2270 C CA . PHE A 1 296 ? 13.898 5.515 -30.001 1.00 93.06 296 PHE A CA 1
ATOM 2271 C C . PHE A 1 296 ? 14.628 6.569 -29.183 1.00 93.06 296 PHE A C 1
ATOM 2273 O O . PHE A 1 296 ? 13.998 7.261 -28.387 1.00 93.06 296 PHE A O 1
ATOM 2280 N N . VAL A 1 297 ? 15.942 6.696 -29.351 1.00 94.12 297 VAL A N 1
ATOM 2281 C CA . VAL A 1 297 ? 16.743 7.663 -28.591 1.00 94.12 297 VAL A CA 1
ATOM 2282 C C . VAL A 1 297 ? 17.267 8.734 -29.533 1.00 94.12 297 VAL A C 1
ATOM 2284 O O . VAL A 1 297 ? 18.046 8.459 -30.444 1.00 94.12 297 VAL A O 1
ATOM 2287 N N . LYS A 1 298 ? 16.858 9.978 -29.294 1.00 94.69 298 LYS A N 1
ATOM 2288 C CA . LYS A 1 298 ? 17.406 11.173 -29.932 1.00 94.69 298 LYS A CA 1
ATOM 2289 C C . LYS A 1 298 ? 18.405 11.823 -28.982 1.00 94.69 298 LYS A C 1
ATOM 2291 O O . LYS A 1 298 ? 18.042 12.169 -27.862 1.00 94.69 298 LYS A O 1
ATOM 2296 N N . ASN A 1 299 ? 19.633 12.039 -29.440 1.00 94.50 299 ASN A N 1
ATOM 2297 C CA . ASN A 1 299 ? 20.597 12.875 -28.738 1.00 94.50 299 ASN A CA 1
ATOM 2298 C C . ASN A 1 299 ? 20.501 14.313 -29.261 1.00 94.50 299 ASN A C 1
ATOM 2300 O O . ASN A 1 299 ? 20.920 14.592 -30.381 1.00 94.50 299 ASN A O 1
ATOM 2304 N N . ASN A 1 300 ? 19.937 15.214 -28.461 1.00 92.25 300 ASN A N 1
ATOM 2305 C CA . ASN A 1 300 ? 19.932 16.657 -28.708 1.00 92.25 300 ASN A CA 1
ATOM 2306 C C . ASN A 1 300 ? 20.947 17.406 -27.821 1.00 92.25 300 ASN A C 1
ATOM 2308 O O . ASN A 1 300 ? 20.998 18.633 -27.862 1.00 92.25 300 ASN A O 1
ATOM 2312 N N . GLY A 1 301 ? 21.753 16.684 -27.035 1.00 87.19 301 GLY A N 1
ATOM 2313 C CA . GLY A 1 301 ? 22.876 17.242 -26.293 1.00 87.19 301 GLY A CA 1
ATOM 2314 C C . GLY A 1 301 ? 24.038 17.645 -27.208 1.00 87.19 301 GLY A C 1
ATOM 2315 O O . GLY A 1 301 ? 24.099 17.268 -28.380 1.00 87.19 301 GLY A O 1
ATOM 2316 N N . ALA A 1 302 ? 24.973 18.419 -26.651 1.00 87.50 302 ALA A N 1
ATOM 2317 C CA . ALA A 1 302 ? 26.144 18.919 -27.375 1.00 87.50 302 ALA A CA 1
ATOM 2318 C C . ALA A 1 302 ? 27.224 17.848 -27.620 1.00 87.50 302 ALA A C 1
ATOM 2320 O O . ALA A 1 302 ? 28.004 17.975 -28.560 1.00 87.50 302 ALA A O 1
ATOM 2321 N N . GLU A 1 303 ? 27.255 16.794 -26.801 1.00 91.81 303 GLU A N 1
ATOM 2322 C CA . GLU A 1 303 ? 28.286 15.752 -26.824 1.00 91.81 303 GLU A CA 1
ATOM 2323 C C . GLU A 1 303 ? 27.752 14.411 -27.342 1.00 91.81 303 GLU A C 1
ATOM 2325 O O . GLU A 1 303 ? 26.544 14.176 -27.412 1.00 91.81 303 GLU A O 1
ATOM 2330 N N . THR A 1 304 ? 28.665 13.497 -27.677 1.00 92.81 304 THR A N 1
ATOM 2331 C CA . THR A 1 304 ? 28.313 12.100 -27.976 1.00 92.81 304 THR A CA 1
ATOM 2332 C C . THR A 1 304 ? 27.862 11.387 -26.704 1.00 92.81 304 THR A C 1
ATOM 2334 O O . THR A 1 304 ? 28.609 11.332 -25.728 1.00 92.81 304 THR A O 1
ATOM 2337 N N . CYS A 1 305 ? 26.669 10.796 -26.744 1.00 92.81 305 CYS A N 1
ATOM 2338 C CA . CYS A 1 305 ? 26.130 10.027 -25.631 1.00 92.81 305 CYS A CA 1
ATOM 2339 C C . CYS A 1 305 ? 26.550 8.567 -25.682 1.00 92.81 305 CYS A C 1
ATOM 2341 O O . CYS A 1 305 ? 26.457 7.937 -26.737 1.00 92.81 305 CYS A O 1
ATOM 2343 N N . THR A 1 306 ? 26.892 8.008 -24.524 1.00 93.69 306 THR A N 1
ATOM 2344 C CA . THR A 1 306 ? 27.023 6.558 -24.335 1.00 93.69 306 THR A CA 1
ATOM 2345 C C . THR A 1 306 ? 25.669 5.972 -23.959 1.00 93.69 306 THR A C 1
ATOM 2347 O O . THR A 1 306 ? 25.055 6.393 -22.980 1.00 93.69 306 THR A O 1
ATOM 2350 N N . ILE A 1 307 ? 25.205 4.989 -24.723 1.00 93.75 307 ILE A N 1
ATOM 2351 C CA . ILE A 1 307 ? 24.000 4.222 -24.419 1.00 93.75 307 ILE A CA 1
ATOM 2352 C C . ILE A 1 307 ? 24.420 2.879 -23.843 1.00 93.75 307 ILE A C 1
ATOM 2354 O O . ILE A 1 307 ? 25.146 2.135 -24.501 1.00 93.75 307 ILE A O 1
ATOM 2358 N N . ALA A 1 308 ? 23.975 2.574 -22.630 1.00 92.25 308 ALA A N 1
ATOM 2359 C CA . ALA A 1 308 ? 24.292 1.328 -21.947 1.00 92.25 308 ALA A CA 1
ATOM 2360 C C . ALA A 1 308 ? 23.123 0.340 -21.999 1.00 92.25 308 ALA A C 1
ATOM 2362 O O . ALA A 1 308 ? 21.957 0.730 -21.917 1.00 92.25 308 ALA A O 1
ATOM 2363 N N . ALA A 1 309 ? 23.443 -0.945 -22.106 1.00 90.31 309 ALA A N 1
ATOM 2364 C CA . ALA A 1 309 ? 22.510 -2.022 -21.812 1.00 90.31 309 ALA A CA 1
ATOM 2365 C C . ALA A 1 309 ? 22.314 -2.168 -20.292 1.00 90.31 309 ALA A C 1
ATOM 2367 O O . ALA A 1 309 ? 23.208 -1.842 -19.509 1.00 90.31 309 ALA A O 1
ATOM 2368 N N . THR A 1 310 ? 21.154 -2.674 -19.865 1.00 86.44 310 THR A N 1
ATOM 2369 C CA . THR A 1 310 ? 20.911 -3.005 -18.452 1.00 86.44 310 THR A CA 1
ATOM 2370 C C . THR A 1 310 ? 21.456 -4.396 -18.123 1.00 86.44 310 THR A C 1
ATOM 2372 O O . THR A 1 310 ? 21.185 -5.363 -18.828 1.00 86.44 310 THR A O 1
ATOM 2375 N N . GLY A 1 311 ? 22.171 -4.525 -17.002 1.00 85.25 311 GLY A N 1
ATOM 2376 C CA . GLY A 1 311 ? 22.595 -5.824 -16.473 1.00 85.25 311 GLY A CA 1
ATOM 2377 C C . GLY A 1 311 ? 23.515 -6.589 -17.430 1.00 85.25 311 GLY A C 1
ATOM 2378 O O . GLY A 1 311 ? 24.559 -6.077 -17.826 1.00 85.25 311 GLY A O 1
ATOM 2379 N N . SER A 1 312 ? 23.141 -7.827 -17.768 1.00 85.62 312 SER A N 1
ATOM 2380 C CA . SER A 1 312 ? 23.880 -8.696 -18.698 1.00 85.62 312 SER A CA 1
ATOM 2381 C C . SER A 1 312 ? 23.427 -8.576 -20.157 1.00 85.62 312 SER A C 1
ATOM 2383 O O . SER A 1 312 ? 23.862 -9.369 -20.992 1.00 85.62 312 SER A O 1
ATOM 2385 N N . ASP A 1 313 ? 22.522 -7.649 -20.463 1.00 87.81 313 ASP A N 1
ATOM 2386 C CA . ASP A 1 313 ? 22.054 -7.443 -21.828 1.00 87.81 313 ASP A CA 1
ATOM 2387 C C . ASP A 1 313 ? 23.171 -6.869 -22.702 1.00 87.81 313 ASP A C 1
ATOM 2389 O O . ASP A 1 313 ? 24.112 -6.229 -22.226 1.00 87.81 313 ASP A O 1
ATOM 2393 N N . THR A 1 314 ? 23.046 -7.059 -24.012 1.00 96.31 314 THR A N 1
ATOM 2394 C CA . THR A 1 314 ? 23.995 -6.500 -24.982 1.00 96.31 314 THR A CA 1
ATOM 2395 C C . THR A 1 314 ? 23.284 -5.690 -26.059 1.00 96.31 314 THR A C 1
ATOM 2397 O O . THR A 1 314 ? 22.131 -5.953 -26.377 1.00 96.31 314 THR A O 1
ATOM 2400 N N . ILE A 1 315 ? 23.977 -4.705 -26.629 1.00 97.06 315 ILE A N 1
ATOM 2401 C CA . ILE A 1 315 ? 23.615 -3.926 -27.815 1.00 97.06 315 ILE A CA 1
ATOM 2402 C C . ILE A 1 315 ? 24.576 -4.338 -28.927 1.00 97.06 315 ILE A C 1
ATOM 2404 O O . ILE A 1 315 ? 25.773 -4.063 -28.838 1.00 97.06 315 ILE A O 1
ATOM 2408 N N . ASN A 1 316 ? 24.081 -5.027 -29.957 1.00 96.81 316 ASN A N 1
ATOM 2409 C CA . ASN A 1 316 ? 24.912 -5.613 -31.019 1.00 96.81 316 ASN A CA 1
ATOM 2410 C C . ASN A 1 316 ? 26.110 -6.429 -30.465 1.00 96.81 316 ASN A C 1
ATOM 2412 O O . ASN A 1 316 ? 27.205 -6.394 -31.023 1.00 96.81 316 ASN A O 1
ATOM 2416 N N . GLY A 1 317 ? 25.926 -7.129 -29.337 1.00 95.62 317 GLY A N 1
ATOM 2417 C CA . GLY A 1 317 ? 26.974 -7.924 -28.678 1.00 95.62 317 GLY A CA 1
ATOM 2418 C C . GLY A 1 317 ? 27.939 -7.151 -27.761 1.00 95.62 317 GLY A C 1
ATOM 2419 O O . GLY A 1 317 ? 28.829 -7.766 -27.183 1.00 95.62 317 GLY A O 1
ATOM 2420 N N . SER A 1 318 ? 27.769 -5.836 -27.590 1.00 96.19 318 SER A N 1
ATOM 2421 C CA . SER A 1 318 ? 28.540 -4.987 -26.661 1.00 96.19 318 SER A CA 1
ATOM 2422 C C . SER A 1 318 ? 27.683 -4.543 -25.470 1.00 96.19 318 SER A C 1
ATOM 2424 O O . SER A 1 318 ? 26.469 -4.452 -25.595 1.00 96.19 318 SER A O 1
ATOM 2426 N N . SER A 1 319 ? 28.266 -4.208 -24.316 1.00 92.69 319 SER A N 1
ATOM 2427 C CA . SER A 1 319 ? 27.503 -3.639 -23.186 1.00 92.69 319 SER A CA 1
ATOM 2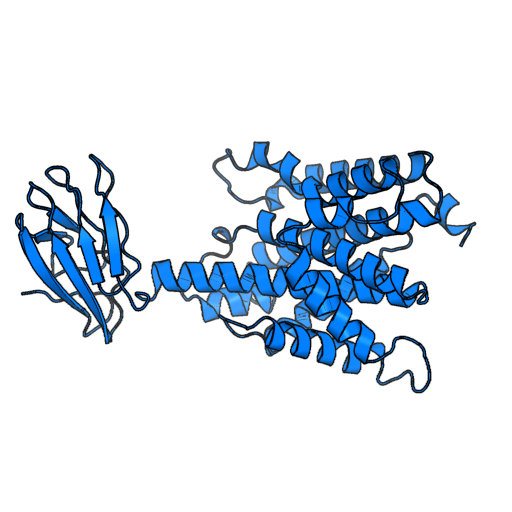428 C C . SER A 1 319 ? 27.068 -2.186 -23.419 1.00 92.69 319 SER A C 1
ATOM 2430 O O . SER A 1 319 ? 26.167 -1.688 -22.742 1.00 92.69 319 SER A O 1
ATOM 2432 N N . THR A 1 320 ? 27.691 -1.494 -24.377 1.00 94.25 320 THR A N 1
ATOM 2433 C CA . THR A 1 320 ? 27.385 -0.102 -24.719 1.00 94.25 320 THR A CA 1
ATOM 2434 C C . THR A 1 320 ? 27.470 0.165 -26.223 1.00 94.25 320 THR A C 1
ATOM 2436 O O . THR A 1 320 ? 28.134 -0.551 -26.977 1.00 94.25 320 THR A O 1
ATOM 2439 N N . THR A 1 321 ? 26.813 1.240 -26.658 1.00 95.50 321 THR A N 1
ATOM 2440 C CA . THR A 1 321 ? 27.001 1.888 -27.964 1.00 95.50 321 THR A CA 1
ATOM 2441 C C . THR A 1 321 ? 27.015 3.408 -27.787 1.00 95.50 321 THR A C 1
ATOM 2443 O O . THR A 1 321 ? 26.876 3.902 -26.669 1.00 95.50 321 THR A O 1
ATOM 2446 N N . THR A 1 322 ? 27.170 4.172 -28.866 1.00 95.19 322 THR A N 1
ATOM 2447 C CA . THR A 1 322 ? 27.147 5.638 -28.809 1.00 95.19 322 THR A CA 1
ATOM 2448 C C . THR A 1 322 ? 26.163 6.254 -29.797 1.00 95.19 322 THR A C 1
ATOM 2450 O O . THR A 1 322 ? 25.857 5.684 -30.844 1.00 95.19 322 THR A O 1
ATOM 2453 N N . ILE A 1 323 ? 25.663 7.445 -29.458 1.00 94.62 323 ILE A N 1
ATOM 2454 C CA . ILE A 1 323 ? 24.855 8.296 -30.338 1.00 94.62 323 ILE A CA 1
ATOM 2455 C C . ILE A 1 323 ? 25.528 9.663 -30.414 1.00 94.62 323 ILE A C 1
ATOM 2457 O O . ILE A 1 323 ? 25.625 10.368 -29.408 1.00 94.62 323 ILE A O 1
ATOM 2461 N N . ALA A 1 324 ? 25.981 10.048 -31.607 1.00 95.31 324 ALA A N 1
ATOM 2462 C CA . ALA A 1 324 ? 26.585 11.358 -31.839 1.00 95.31 324 ALA A CA 1
ATOM 2463 C C . ALA A 1 324 ? 25.613 12.507 -31.505 1.00 95.31 324 ALA A C 1
ATOM 2465 O O . ALA A 1 324 ? 24.392 12.325 -31.491 1.00 95.31 324 ALA A O 1
ATOM 2466 N N . ALA A 1 325 ? 26.156 13.697 -31.248 1.00 92.50 325 ALA A N 1
ATOM 2467 C CA . ALA A 1 325 ? 25.353 14.899 -31.045 1.00 92.50 325 ALA A CA 1
ATOM 2468 C C . ALA A 1 325 ? 24.407 15.137 -32.236 1.00 92.50 325 ALA A C 1
ATOM 2470 O O . ALA A 1 325 ? 24.770 14.906 -33.391 1.00 92.50 325 ALA A O 1
ATOM 2471 N N . ALA A 1 326 ? 23.180 15.575 -31.948 1.00 92.12 326 ALA A N 1
ATOM 2472 C CA . ALA A 1 326 ? 22.106 15.766 -32.925 1.00 92.12 326 ALA A CA 1
ATOM 2473 C C . ALA A 1 326 ? 21.732 14.516 -33.758 1.00 92.12 326 ALA A C 1
ATOM 2475 O O . ALA A 1 326 ? 20.994 14.643 -34.741 1.00 92.12 326 ALA A O 1
ATOM 2476 N N . ALA A 1 327 ? 22.152 13.305 -33.378 1.00 95.56 327 ALA A N 1
ATOM 2477 C CA . ALA A 1 327 ? 21.783 12.055 -34.049 1.00 95.56 327 ALA A CA 1
ATOM 2478 C C . ALA A 1 327 ? 20.641 11.324 -33.326 1.00 95.56 327 ALA A C 1
ATOM 2480 O O . ALA A 1 327 ? 20.267 11.666 -32.204 1.00 95.56 327 ALA A O 1
ATOM 2481 N N . PHE A 1 328 ? 20.045 10.336 -33.991 1.00 94.06 328 PHE A N 1
ATOM 2482 C CA . PHE A 1 328 ? 19.062 9.432 -33.394 1.00 94.06 328 PHE A CA 1
ATOM 2483 C C . PHE A 1 328 ? 19.486 7.982 -33.641 1.00 94.06 328 PHE A C 1
ATOM 2485 O O . PHE A 1 328 ? 20.172 7.718 -34.627 1.00 94.06 328 PHE A O 1
ATOM 2492 N N . LYS A 1 329 ? 19.085 7.070 -32.755 1.00 96.56 329 LYS A N 1
ATOM 2493 C CA . LYS A 1 329 ? 19.199 5.623 -32.956 1.00 96.56 329 LYS A CA 1
ATOM 2494 C C . LYS A 1 329 ? 17.945 4.907 -32.496 1.00 96.56 329 LYS A C 1
ATOM 2496 O O . LYS A 1 329 ? 17.294 5.327 -31.533 1.00 96.56 329 LYS A O 1
ATOM 2501 N N . ASN A 1 330 ? 17.660 3.800 -33.168 1.00 95.56 330 ASN A N 1
ATOM 2502 C CA . ASN A 1 330 ? 16.564 2.914 -32.826 1.00 95.56 330 ASN A CA 1
ATOM 2503 C C . ASN A 1 330 ? 17.132 1.631 -32.224 1.00 95.56 330 ASN A C 1
ATOM 2505 O O . ASN A 1 330 ? 18.103 1.072 -32.730 1.00 95.56 330 ASN A O 1
ATOM 2509 N N . PHE A 1 331 ? 16.516 1.163 -31.150 1.00 95.75 331 PHE A N 1
ATOM 2510 C CA . PHE A 1 331 ? 16.897 -0.052 -30.450 1.00 95.75 331 PHE A CA 1
ATOM 2511 C C . PHE A 1 331 ? 15.713 -0.999 -30.461 1.00 95.75 331 PHE A C 1
ATOM 2513 O O . PHE A 1 331 ? 14.630 -0.647 -29.995 1.00 95.75 331 PHE A O 1
ATOM 2520 N N . TYR A 1 332 ? 15.924 -2.202 -30.972 1.00 93.81 332 TYR A N 1
ATOM 2521 C CA . TYR A 1 332 ? 14.905 -3.238 -31.053 1.00 93.81 332 TYR A CA 1
ATOM 2522 C C . TYR A 1 332 ? 15.393 -4.486 -30.345 1.00 93.81 332 TYR A C 1
ATOM 2524 O O . TYR A 1 332 ? 16.559 -4.852 -30.457 1.00 93.81 332 TYR A O 1
ATOM 2532 N N . CYS A 1 333 ? 14.500 -5.166 -29.646 1.00 91.25 333 CYS A N 1
ATOM 2533 C CA . CYS A 1 333 ? 14.806 -6.438 -29.021 1.00 91.25 333 CYS A CA 1
ATOM 2534 C C . CYS A 1 333 ? 13.969 -7.529 -29.689 1.00 91.25 333 CYS A C 1
ATOM 2536 O O . CYS A 1 333 ? 12.759 -7.612 -29.485 1.00 91.25 333 CYS A O 1
ATOM 2538 N N . ALA A 1 334 ? 14.599 -8.347 -30.534 1.00 83.81 334 ALA A N 1
ATOM 2539 C CA . ALA A 1 334 ? 13.930 -9.477 -31.182 1.00 83.81 334 ALA A CA 1
ATOM 2540 C C . ALA A 1 334 ? 13.888 -10.720 -30.275 1.00 83.81 334 ALA A C 1
ATOM 2542 O O . ALA A 1 334 ? 12.957 -11.517 -30.358 1.00 83.81 334 ALA A O 1
ATOM 2543 N N . VAL A 1 335 ? 14.883 -10.866 -29.395 1.00 83.94 335 VAL A N 1
ATOM 2544 C CA . VAL A 1 335 ? 15.026 -11.954 -28.419 1.00 83.94 335 VAL A CA 1
ATOM 2545 C C . VAL A 1 335 ? 15.545 -11.376 -27.108 1.00 83.94 335 VAL A C 1
ATOM 2547 O O . VAL A 1 335 ? 16.365 -10.461 -27.132 1.00 83.94 335 VAL A O 1
ATOM 2550 N N . SER A 1 336 ? 15.083 -11.898 -25.971 1.00 82.94 336 SER A N 1
ATOM 2551 C CA . SER A 1 336 ? 15.489 -11.388 -24.657 1.00 82.94 336 SER A CA 1
ATOM 2552 C C . SER A 1 336 ? 17.015 -11.339 -24.493 1.00 82.94 336 SER A C 1
ATOM 2554 O O . SER A 1 336 ? 17.733 -12.185 -25.026 1.00 82.94 336 SER A O 1
ATOM 2556 N N . ASN A 1 337 ? 17.496 -10.358 -23.730 1.00 83.31 337 ASN A N 1
ATOM 2557 C CA . ASN A 1 337 ? 18.914 -10.067 -23.462 1.00 83.31 337 ASN A CA 1
ATOM 2558 C C . ASN A 1 337 ? 19.743 -9.512 -24.646 1.00 83.31 337 ASN A C 1
ATOM 2560 O O . ASN A 1 337 ? 20.948 -9.287 -24.495 1.00 83.31 337 ASN A O 1
ATOM 2564 N N . ALA A 1 338 ? 19.138 -9.255 -25.814 1.00 92.88 338 ALA A N 1
ATOM 2565 C CA . ALA A 1 338 ? 19.847 -8.721 -26.980 1.00 92.88 338 ALA A CA 1
ATOM 2566 C C . ALA A 1 338 ? 19.100 -7.560 -27.657 1.00 92.88 338 ALA A C 1
ATOM 2568 O O . ALA A 1 338 ? 18.106 -7.741 -28.363 1.00 92.88 338 ALA A O 1
ATOM 2569 N N . TRP A 1 339 ? 19.643 -6.357 -27.491 1.00 95.19 339 TRP A N 1
ATOM 2570 C CA . TRP A 1 339 ? 19.292 -5.174 -28.262 1.00 95.19 339 TRP A CA 1
ATOM 2571 C C . TRP A 1 339 ? 20.034 -5.158 -29.599 1.00 95.19 339 TRP A C 1
ATOM 2573 O O . TRP A 1 339 ? 21.232 -5.438 -29.684 1.00 95.19 339 TRP A O 1
ATOM 2583 N N . ILE A 1 340 ? 19.318 -4.765 -30.643 1.00 96.12 340 ILE A N 1
ATOM 2584 C CA . ILE A 1 340 ? 19.819 -4.572 -31.999 1.00 96.12 340 ILE A CA 1
ATOM 2585 C C . ILE A 1 340 ? 19.616 -3.103 -32.363 1.00 96.12 340 ILE A C 1
ATOM 2587 O O . ILE A 1 340 ? 18.552 -2.540 -32.099 1.00 96.12 340 ILE A O 1
ATOM 2591 N N . THR A 1 341 ? 20.632 -2.482 -32.953 1.00 95.38 341 THR A N 1
ATOM 2592 C CA . THR A 1 341 ? 20.599 -1.075 -33.379 1.00 95.38 341 THR A CA 1
ATOM 2593 C C . THR A 1 341 ? 21.419 -0.873 -34.651 1.00 95.38 341 THR A C 1
ATOM 2595 O O . THR A 1 341 ? 22.345 -1.647 -34.908 1.00 95.38 341 THR A O 1
ATOM 2598 N N . ASP A 1 342 ? 21.073 0.139 -35.443 1.00 82.38 342 ASP A N 1
ATOM 2599 C CA . ASP A 1 342 ? 21.756 0.533 -36.679 1.00 82.38 342 ASP A CA 1
ATOM 2600 C C . ASP A 1 342 ? 22.918 1.520 -36.464 1.00 82.38 342 ASP A C 1
ATOM 2602 O O . ASP A 1 342 ? 22.924 2.294 -35.472 1.00 82.38 342 ASP A O 1
#

Radius of gyration: 24.09 Å; chains: 1; bounding box: 62×40×69 Å

Secondary structure (DSSP, 8-state):
-TTTGGGT--TTHHHHHHHHHHHHHHTTT--SS--HHHHHHHHHHHHIIIIITT-TT-S--HHHHHHHHHHHHHHSTTHHHHHHHSSS-HHHHHHHHHHHTGGGGGGGGTTSS---GGGGHHHHHHHHHHHHHHHHTSS--HHHHHHHHHHHHHHHHHHHHHHHHHT-TTS--HHHHHHHHHHSS--GGGS-HHHHHHHHHHHHHHHHHHHHHTT--HHHHHHHHHHHHHHHHHHHHHHHHHHHHHHHT-PEEEEEEEEEBTTBPEEP-EEEEEEEEE-TT-EEE-----TT-EEEEEE-SSSPEEEEPSTT-EETTBSEEEE-TT-EEEEEEEETTEEEE-

pLDDT: mean 81.65, std 12.82, range [43.47, 97.06]

Foldseek 3Di:
DVPVLVVLDLPLLVLLVLQLVLLLQVLVQADLQDDLQSLLVSLLVVCCVPPPPVPPDDDQPSVLSSVLQSQLQVCLVVLLVVLVPDPDDPVLSVLLVCLLCVLVVCVVVCPPPQVDPLVCVVVVVVVLSVSSVCLSVVPDDPVSSLLSSQLSSNLVSLSVSLSCLLVVPDCPRSNVVCLCVVQVDDNSSVQPSSQLSSQLSSQLSSQLVSQVVVVTDPVSSSSRSSSRNSSRSSVSSSVRSSVSCLQAPAADEDEDEDAWDPPRAAEHRHQEYEDCAADEAHYHEYHFQAAFYKHKYFAQHPAKHKYAYPDQADEVNHRIDIAGHRGMKMWHRNHGSYIYID